Protein AF-A0A7S0QCS2-F1 (afdb_monomer_lite)

Organism: NCBI:txid233186

Sequence (286 aa):
DAPHLGHAAVKVVEGELDTFGAALVRADKGAGSWRQKLEAVKTLFYDAAAAAAAGFAPAGPKTEHLATIAIYLHFLSTGQVSCGEDGRHFRPNHHSMLASAIDQALDKVPVTPENAYVVRKIRPLLPSYSSAYTAQVPLTRIRDIAHRGDIPKDMKDDIKHNLQNKLHRCAGPEDLVTAERILKQAESGSYSGAFVAEMRTFLAELRQFFNAGGLEDRLRDLQSRGEPSAAAQPLIMAFLEEKNRGGSSAEAKLKALTALRVEVGRCVSAGPHDEGRQRARLGGGG

Structure (mmCIF, N/CA/C/O backbone):
data_AF-A0A7S0QCS2-F1
#
_entry.id   AF-A0A7S0QCS2-F1
#
loop_
_atom_site.group_PDB
_atom_site.id
_atom_site.type_symbol
_atom_site.label_atom_id
_atom_site.label_alt_id
_atom_site.label_comp_id
_atom_site.label_asym_id
_atom_site.label_entity_id
_atom_site.label_seq_id
_atom_site.pdbx_PDB_ins_code
_atom_site.Cartn_x
_atom_site.Cartn_y
_atom_site.Cartn_z
_atom_site.occupancy
_atom_site.B_iso_or_equiv
_atom_site.auth_seq_id
_atom_site.auth_comp_id
_atom_site.auth_asym_id
_atom_site.auth_atom_id
_atom_site.pdbx_PDB_model_num
ATOM 1 N N . ASP A 1 1 ? -28.222 15.657 -41.556 1.00 39.28 1 ASP A N 1
ATOM 2 C CA . ASP A 1 1 ? -27.242 14.569 -41.729 1.00 39.28 1 ASP A CA 1
ATOM 3 C C . ASP A 1 1 ? -26.092 14.709 -40.749 1.00 39.28 1 ASP A C 1
ATOM 5 O O . ASP A 1 1 ? -25.189 15.506 -40.962 1.00 39.28 1 ASP A O 1
ATOM 9 N N . ALA A 1 2 ? -26.172 13.991 -39.628 1.00 37.47 2 ALA A N 1
ATOM 10 C CA . ALA A 1 2 ? -25.073 13.846 -38.675 1.00 37.47 2 ALA A CA 1
ATOM 11 C C . ALA A 1 2 ? -24.502 12.424 -38.824 1.00 37.47 2 ALA A C 1
ATOM 13 O O . ALA A 1 2 ? -25.292 11.477 -38.874 1.00 37.47 2 ALA A O 1
ATOM 14 N N . PRO A 1 3 ? -23.175 12.235 -38.915 1.00 48.78 3 PRO A N 1
ATOM 15 C CA . PRO A 1 3 ? -22.606 10.907 -39.065 1.00 48.78 3 PRO A CA 1
ATOM 16 C C . PRO A 1 3 ? -22.630 10.173 -37.722 1.00 48.78 3 PRO A C 1
ATOM 18 O O . PRO A 1 3 ? -22.076 10.639 -36.725 1.00 48.78 3 PRO A O 1
ATOM 21 N N . HIS A 1 4 ? -23.271 9.005 -37.710 1.00 43.84 4 HIS A N 1
ATOM 22 C CA . HIS A 1 4 ? -23.192 8.042 -36.619 1.00 43.84 4 HIS A CA 1
ATOM 23 C C . HIS A 1 4 ? -21.742 7.563 -36.462 1.00 43.84 4 HIS A C 1
ATOM 25 O O . HIS A 1 4 ? -21.216 6.845 -37.311 1.00 43.84 4 HIS A O 1
ATOM 31 N N . LEU A 1 5 ? -21.098 7.954 -35.361 1.00 46.69 5 LEU A N 1
ATOM 32 C CA . LEU A 1 5 ? -19.840 7.365 -34.908 1.00 46.69 5 LEU A CA 1
ATOM 33 C C . LEU A 1 5 ? -20.107 5.904 -34.529 1.00 46.69 5 LEU A C 1
ATOM 35 O O . LEU A 1 5 ? -20.734 5.615 -33.511 1.00 46.69 5 LEU A O 1
ATOM 39 N N . GLY A 1 6 ? -19.672 4.985 -35.390 1.00 43.25 6 GLY A N 1
ATOM 40 C CA . GLY A 1 6 ? -19.758 3.552 -35.146 1.00 43.25 6 GLY A CA 1
ATOM 41 C C . GLY A 1 6 ? -18.949 3.168 -33.910 1.00 43.25 6 GLY A C 1
ATOM 42 O O . GLY A 1 6 ? -17.743 3.406 -33.846 1.00 43.25 6 GLY A O 1
ATOM 43 N N . HIS A 1 7 ? -19.610 2.553 -32.930 1.00 47.28 7 HIS A N 1
ATOM 44 C CA . HIS A 1 7 ? -18.934 1.850 -31.849 1.00 47.28 7 HIS A CA 1
ATOM 45 C C . HIS A 1 7 ? -18.095 0.724 -32.459 1.00 47.28 7 HIS A C 1
ATOM 47 O O . HIS A 1 7 ? -18.637 -0.256 -32.970 1.00 47.28 7 HIS A O 1
ATOM 53 N N . ALA A 1 8 ? -16.770 0.870 -32.425 1.00 50.59 8 ALA A N 1
ATOM 54 C CA . ALA A 1 8 ? -15.862 -0.209 -32.779 1.00 50.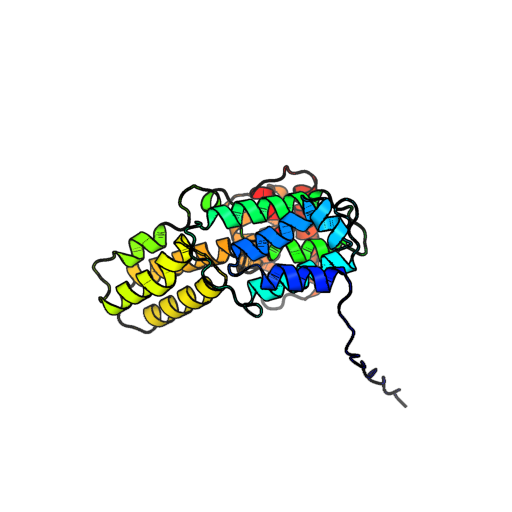59 8 ALA A CA 1
ATOM 55 C C . ALA A 1 8 ? -16.125 -1.388 -31.833 1.00 50.59 8 ALA A C 1
ATOM 57 O O . ALA A 1 8 ? -15.916 -1.287 -30.623 1.00 50.59 8 ALA A O 1
ATOM 58 N N . ALA A 1 9 ? -16.620 -2.496 -32.382 1.00 44.72 9 ALA A N 1
ATOM 59 C CA . ALA A 1 9 ? -16.776 -3.737 -31.645 1.00 44.72 9 ALA A CA 1
ATOM 60 C C . ALA A 1 9 ? -15.378 -4.251 -31.270 1.00 44.72 9 ALA A C 1
ATOM 62 O O . ALA A 1 9 ? -14.662 -4.804 -32.106 1.00 44.72 9 ALA A O 1
ATOM 63 N N . VAL A 1 10 ? -14.969 -4.032 -30.019 1.00 50.19 10 VAL A N 1
ATOM 64 C CA . VAL A 1 10 ? -13.742 -4.612 -29.468 1.00 50.19 10 VAL A CA 1
ATOM 65 C C . VAL A 1 10 ? -13.961 -6.118 -29.374 1.00 50.19 10 VAL A C 1
ATOM 67 O O . VAL A 1 10 ? -14.682 -6.608 -28.507 1.00 50.19 10 VAL A O 1
ATOM 70 N N . LYS A 1 11 ? -13.369 -6.860 -30.310 1.00 46.16 11 LYS A N 1
ATOM 71 C CA . LYS A 1 11 ? -13.357 -8.320 -30.283 1.00 46.16 11 LYS A CA 1
ATOM 72 C C . LYS A 1 11 ? -12.303 -8.751 -29.264 1.00 46.16 11 LYS A C 1
ATOM 74 O O . LYS A 1 11 ? -11.110 -8.630 -29.525 1.00 46.16 11 LYS A O 1
ATOM 79 N N . VAL A 1 12 ? -12.742 -9.215 -28.097 1.00 49.44 12 VAL A N 1
ATOM 80 C CA . VAL A 1 12 ? -11.853 -9.881 -27.140 1.00 49.44 12 VAL A CA 1
ATOM 81 C C . VAL A 1 12 ? -11.514 -11.245 -27.733 1.00 49.44 12 VAL A C 1
ATOM 83 O O . VAL A 1 12 ? -12.391 -12.091 -27.887 1.00 49.44 12 VAL A O 1
ATOM 86 N N . VAL A 1 13 ? -10.264 -11.424 -28.145 1.00 56.16 13 VAL A N 1
ATOM 87 C CA . VAL A 1 13 ? -9.737 -12.726 -28.560 1.00 56.16 13 VAL A CA 1
ATOM 88 C C . VAL A 1 13 ? -9.083 -13.334 -27.327 1.00 56.16 13 VAL A C 1
ATOM 90 O O . VAL A 1 13 ? -8.211 -12.701 -26.733 1.00 56.16 13 VAL A O 1
ATOM 93 N N . GLU A 1 14 ? -9.519 -14.524 -26.916 1.00 54.88 14 GLU A N 1
ATOM 94 C CA . GLU A 1 14 ? -8.804 -15.301 -25.902 1.00 54.88 14 GLU A CA 1
ATOM 95 C C . GLU A 1 14 ? -7.415 -15.641 -26.460 1.00 54.88 14 GLU A C 1
ATOM 97 O O . GLU A 1 14 ? -7.285 -16.405 -27.414 1.00 54.88 14 GLU A O 1
ATOM 102 N N . GLY A 1 15 ? -6.385 -14.987 -25.924 1.00 64.75 15 GLY A N 1
ATOM 103 C CA . GLY A 1 15 ? -4.989 -15.255 -26.254 1.00 64.75 15 GLY A CA 1
ATOM 104 C C . GLY A 1 15 ? -4.350 -16.147 -25.197 1.00 64.75 15 GLY A C 1
ATOM 105 O O . GLY A 1 15 ? -4.662 -16.031 -24.010 1.00 64.75 15 GLY A O 1
ATOM 106 N N . GLU A 1 16 ? -3.438 -17.022 -25.617 1.00 80.44 16 GLU A N 1
ATOM 107 C CA . GLU A 1 16 ? -2.576 -17.746 -24.683 1.00 80.44 16 GLU A CA 1
ATOM 108 C C . GLU A 1 16 ? -1.645 -16.771 -23.946 1.00 80.44 16 GLU A C 1
ATOM 110 O O . GLU A 1 16 ? -1.237 -15.740 -24.489 1.00 80.44 16 GLU A O 1
ATOM 115 N N . LEU A 1 17 ? -1.305 -17.095 -22.695 1.00 85.12 17 LEU A N 1
ATOM 116 C CA . LEU A 1 17 ? -0.296 -16.342 -21.952 1.00 85.12 17 LEU A CA 1
ATOM 117 C C . LEU A 1 17 ? 1.062 -16.484 -22.643 1.00 85.12 17 LEU A C 1
ATOM 119 O O . LEU A 1 17 ? 1.470 -17.589 -23.002 1.00 85.12 17 LEU A O 1
ATOM 123 N N . ASP A 1 18 ? 1.791 -15.376 -22.756 1.00 90.69 18 ASP A N 1
ATOM 124 C CA . ASP A 1 18 ? 3.188 -15.408 -23.172 1.00 90.69 18 ASP A CA 1
ATOM 125 C C . ASP A 1 18 ? 4.066 -16.146 -22.139 1.00 90.69 18 ASP A C 1
ATOM 127 O O . ASP A 1 18 ? 3.638 -16.510 -21.036 1.00 90.69 18 ASP A O 1
ATOM 131 N N . THR A 1 19 ? 5.334 -16.382 -22.488 1.00 94.19 19 THR A N 1
ATOM 132 C CA . THR A 1 19 ? 6.289 -17.089 -21.618 1.00 94.19 19 THR A CA 1
ATOM 133 C C . THR A 1 19 ? 6.373 -16.467 -20.221 1.00 94.19 19 THR A C 1
ATOM 135 O O . THR A 1 19 ? 6.454 -17.198 -19.227 1.00 94.19 19 THR A O 1
ATOM 138 N N . PHE A 1 20 ? 6.318 -15.134 -20.143 1.00 96.62 20 PHE A N 1
ATOM 139 C CA . PHE A 1 20 ? 6.403 -14.388 -18.894 1.00 96.62 20 PHE A CA 1
ATOM 140 C C . PHE A 1 20 ? 5.147 -14.559 -18.034 1.00 96.62 20 PHE A C 1
ATOM 142 O O . PHE A 1 20 ? 5.248 -14.930 -16.863 1.00 96.62 20 PHE A O 1
ATOM 149 N N . GLY A 1 21 ? 3.959 -14.367 -18.607 1.00 95.38 21 GLY A N 1
ATOM 150 C CA . GLY A 1 21 ? 2.678 -14.580 -17.940 1.00 95.38 21 GLY A CA 1
ATOM 151 C C . GLY A 1 21 ? 2.526 -16.018 -17.450 1.00 95.38 21 GLY A C 1
ATOM 152 O O . GLY A 1 21 ? 2.155 -16.248 -16.298 1.00 95.38 21 GLY A O 1
ATOM 153 N N . ALA A 1 22 ? 2.914 -16.999 -18.269 1.00 94.69 22 ALA A N 1
ATOM 154 C CA . ALA A 1 22 ? 2.926 -18.402 -17.869 1.00 94.69 22 ALA A CA 1
ATOM 155 C C . ALA A 1 22 ? 3.905 -18.670 -16.708 1.00 94.69 22 ALA A C 1
ATOM 157 O O . ALA A 1 22 ? 3.602 -19.468 -15.817 1.00 94.69 22 ALA A O 1
ATOM 158 N N . ALA A 1 23 ? 5.069 -18.010 -16.686 1.00 95.69 23 ALA A N 1
ATOM 159 C CA . ALA A 1 23 ? 6.017 -18.105 -15.576 1.00 95.69 23 ALA A CA 1
ATOM 160 C C . ALA A 1 23 ? 5.455 -17.499 -14.284 1.00 95.69 23 ALA A C 1
ATOM 162 O O . ALA A 1 23 ? 5.578 -18.121 -13.227 1.00 95.69 23 ALA A O 1
ATOM 163 N N . LEU A 1 24 ? 4.774 -16.353 -14.372 1.00 95.25 24 LEU A N 1
ATOM 164 C CA . LEU A 1 24 ? 4.114 -15.723 -13.229 1.00 95.25 24 LEU A CA 1
ATOM 165 C C . LEU A 1 24 ? 3.024 -16.626 -12.637 1.00 95.25 24 LEU A C 1
ATOM 167 O O . LEU A 1 24 ? 2.993 -16.828 -11.428 1.00 95.25 24 LEU A O 1
ATOM 171 N N . VAL A 1 25 ? 2.187 -17.239 -13.482 1.00 94.44 25 VAL A N 1
ATOM 172 C CA . VAL A 1 25 ? 1.149 -18.191 -13.045 1.00 94.44 25 VAL A CA 1
ATOM 173 C C . VAL A 1 25 ? 1.759 -19.427 -12.382 1.00 94.44 25 VAL A C 1
ATOM 175 O O . VAL A 1 25 ? 1.236 -19.919 -11.384 1.00 94.44 25 VAL A O 1
ATOM 178 N N . ARG A 1 26 ? 2.874 -19.955 -12.904 1.00 94.62 26 ARG A N 1
ATOM 179 C CA . ARG A 1 26 ? 3.583 -21.071 -12.253 1.00 94.62 26 ARG A CA 1
ATOM 180 C C . ARG A 1 26 ? 4.143 -20.669 -10.889 1.00 94.62 26 ARG A C 1
ATOM 182 O O . ARG A 1 26 ? 4.027 -21.448 -9.946 1.00 94.62 26 ARG A O 1
ATOM 189 N N . ALA A 1 27 ? 4.722 -19.475 -10.784 1.00 94.38 27 ALA A N 1
ATOM 190 C CA . ALA A 1 27 ? 5.237 -18.958 -9.522 1.00 94.38 27 ALA A CA 1
ATOM 191 C C . ALA A 1 27 ? 4.110 -18.730 -8.499 1.00 94.38 27 ALA A C 1
ATOM 193 O O . ALA A 1 27 ? 4.254 -19.122 -7.344 1.00 94.38 27 ALA A O 1
ATOM 194 N N . ASP A 1 28 ? 2.970 -18.185 -8.934 1.00 93.69 28 ASP A N 1
ATOM 195 C CA . ASP A 1 28 ? 1.770 -17.995 -8.114 1.00 93.69 28 ASP A CA 1
ATOM 196 C C . ASP A 1 28 ? 1.242 -19.318 -7.541 1.00 93.69 28 ASP A C 1
ATOM 198 O O . ASP A 1 28 ? 1.009 -19.413 -6.337 1.00 93.69 28 ASP A O 1
ATOM 202 N N . LYS A 1 29 ? 1.155 -20.372 -8.367 1.00 91.88 29 LYS A N 1
ATOM 203 C CA . LYS A 1 29 ? 0.761 -21.722 -7.920 1.00 91.88 29 LYS A CA 1
ATOM 204 C C . LYS A 1 29 ? 1.692 -22.295 -6.847 1.00 91.88 29 LYS A C 1
ATOM 206 O O . LYS A 1 29 ? 1.249 -23.078 -6.013 1.00 91.88 29 LYS A O 1
ATOM 211 N N . GLY A 1 30 ? 2.974 -21.928 -6.873 1.00 90.31 30 GLY A N 1
ATOM 212 C CA . GLY A 1 30 ? 3.960 -22.315 -5.860 1.00 90.31 30 GLY A CA 1
ATOM 213 C C . GLY A 1 30 ? 3.965 -21.428 -4.607 1.00 90.31 30 GLY A C 1
ATOM 214 O O . GLY A 1 30 ? 4.653 -21.747 -3.637 1.00 90.31 30 GLY A O 1
ATOM 215 N N . ALA A 1 31 ? 3.222 -20.320 -4.613 1.00 91.94 31 ALA A N 1
ATOM 216 C CA . ALA A 1 31 ? 3.202 -19.313 -3.562 1.00 91.94 31 ALA A CA 1
ATOM 217 C C . ALA A 1 31 ? 1.827 -19.270 -2.878 1.00 91.94 31 ALA A C 1
ATOM 219 O O . ALA A 1 31 ? 0.858 -18.753 -3.428 1.00 91.94 31 ALA A O 1
ATOM 220 N N . GLY A 1 32 ? 1.746 -19.790 -1.653 1.00 90.38 32 GLY A N 1
ATOM 221 C CA . GLY A 1 32 ? 0.504 -19.831 -0.877 1.00 90.38 32 GLY A CA 1
ATOM 222 C C . GLY A 1 32 ? 0.157 -18.493 -0.225 1.00 90.38 32 GLY A C 1
ATOM 223 O O . GLY A 1 32 ? -1.000 -18.090 -0.252 1.00 90.38 32 GLY A O 1
ATOM 224 N N . SER A 1 33 ? 1.151 -17.784 0.318 1.00 93.50 33 SER A N 1
ATOM 225 C CA . SER A 1 33 ? 0.951 -16.523 1.046 1.00 93.50 33 SER A CA 1
ATOM 226 C C . SER A 1 33 ? 1.241 -15.278 0.214 1.00 93.50 33 SER A C 1
ATOM 228 O O . SER A 1 33 ? 2.051 -15.306 -0.716 1.00 93.50 33 SER A O 1
ATOM 230 N N . TRP A 1 34 ? 0.660 -14.140 0.611 1.00 94.88 34 TRP A N 1
ATOM 231 C CA . TRP A 1 34 ? 0.936 -12.843 -0.016 1.00 94.88 34 TRP A CA 1
ATOM 232 C C . TRP A 1 34 ? 2.436 -12.518 -0.036 1.00 94.88 34 TRP A C 1
ATOM 234 O O . TRP A 1 34 ? 2.984 -12.127 -1.067 1.00 94.88 34 TRP A O 1
ATOM 244 N N . ARG A 1 35 ? 3.139 -12.795 1.068 1.00 95.12 35 ARG A N 1
ATOM 245 C CA . ARG A 1 35 ? 4.603 -12.709 1.153 1.00 95.12 35 ARG A CA 1
ATOM 246 C C . ARG A 1 35 ? 5.310 -13.509 0.060 1.00 95.12 35 ARG A C 1
ATOM 248 O O . ARG A 1 35 ? 6.225 -12.990 -0.566 1.00 95.12 35 ARG A O 1
ATOM 255 N N . GLN A 1 36 ? 4.945 -14.779 -0.138 1.00 95.38 36 GLN A N 1
ATOM 256 C CA . GLN A 1 36 ? 5.578 -15.629 -1.154 1.00 95.38 36 GLN A CA 1
ATOM 257 C C . GLN A 1 36 ? 5.304 -15.105 -2.562 1.00 95.38 36 GLN A C 1
ATOM 259 O O . GLN A 1 36 ? 6.184 -15.156 -3.415 1.00 95.38 36 GLN A O 1
ATOM 264 N N . LYS A 1 37 ? 4.107 -14.561 -2.788 1.00 96.56 37 LYS A N 1
ATOM 265 C CA . LYS A 1 37 ? 3.719 -13.963 -4.065 1.00 96.56 37 LYS A CA 1
ATOM 266 C C . LYS A 1 37 ? 4.499 -12.670 -4.348 1.00 96.56 37 LYS A C 1
ATOM 268 O O . LYS A 1 37 ? 4.939 -12.469 -5.476 1.00 96.56 37 LYS A O 1
ATOM 273 N N . LEU A 1 38 ? 4.765 -11.845 -3.329 1.00 97.19 38 LEU A N 1
ATOM 274 C CA . LEU A 1 38 ? 5.686 -10.701 -3.423 1.00 97.19 38 LEU A CA 1
ATOM 275 C C . LEU A 1 38 ? 7.141 -11.144 -3.638 1.00 97.19 38 LEU A C 1
ATOM 277 O O . LEU A 1 38 ? 7.842 -10.566 -4.466 1.00 97.19 38 LEU A O 1
ATOM 281 N N . GLU A 1 39 ? 7.597 -12.186 -2.938 1.00 97.06 39 GLU A N 1
ATOM 282 C CA . GLU A 1 39 ? 8.932 -12.759 -3.144 1.00 97.06 39 GLU A CA 1
ATOM 283 C C . GLU A 1 39 ? 9.102 -13.244 -4.584 1.00 97.06 39 GLU A C 1
ATOM 285 O O . GLU A 1 39 ? 10.109 -12.918 -5.195 1.00 97.06 39 GLU A O 1
ATOM 290 N N . ALA A 1 40 ? 8.105 -13.915 -5.169 1.00 97.25 40 ALA A N 1
ATOM 291 C CA . ALA A 1 40 ? 8.150 -14.334 -6.568 1.00 97.25 40 ALA A CA 1
ATOM 292 C C . ALA A 1 40 ? 8.373 -13.151 -7.527 1.00 97.25 40 ALA A C 1
ATOM 294 O O . ALA A 1 40 ? 9.191 -13.246 -8.442 1.00 97.25 40 ALA A O 1
ATOM 295 N N . VAL A 1 41 ? 7.706 -12.013 -7.291 1.00 98.00 41 VAL A N 1
ATOM 296 C CA . VAL A 1 41 ? 7.928 -10.788 -8.078 1.00 98.00 41 VAL A CA 1
ATOM 297 C C . VAL A 1 41 ? 9.340 -10.247 -7.864 1.00 98.00 41 VAL A C 1
ATOM 299 O O . VAL A 1 41 ? 10.023 -9.931 -8.835 1.00 98.00 41 VAL A O 1
ATOM 302 N N . LYS A 1 42 ? 9.818 -10.172 -6.617 1.00 98.25 42 LYS A N 1
ATOM 303 C CA . LYS A 1 42 ? 11.194 -9.752 -6.313 1.00 98.25 42 LYS A CA 1
ATOM 304 C C . LYS A 1 42 ? 12.222 -10.655 -7.003 1.00 98.25 42 LYS A C 1
ATOM 306 O O . LYS A 1 42 ? 13.183 -10.144 -7.573 1.00 98.25 42 LYS A O 1
ATOM 311 N N . THR A 1 43 ? 12.034 -11.973 -6.970 1.00 97.88 43 THR A N 1
ATOM 312 C CA . THR A 1 43 ? 12.942 -12.954 -7.577 1.00 97.88 43 THR A CA 1
ATOM 313 C C . THR A 1 43 ? 13.160 -12.665 -9.059 1.00 97.88 43 THR A C 1
ATOM 315 O O . THR A 1 43 ? 14.301 -12.719 -9.504 1.00 97.88 43 THR A O 1
ATOM 318 N N . LEU A 1 44 ? 12.129 -12.239 -9.800 1.00 97.25 44 LEU A N 1
ATOM 319 C CA . LEU A 1 44 ? 12.276 -11.849 -11.209 1.00 97.25 44 LEU A CA 1
ATOM 320 C C . LEU A 1 44 ? 13.304 -10.730 -11.421 1.00 97.25 44 LEU A C 1
ATOM 322 O O . LEU A 1 44 ? 13.958 -10.707 -12.453 1.00 97.25 44 LEU A O 1
ATOM 326 N N . PHE A 1 45 ? 13.471 -9.809 -10.470 1.00 97.25 45 PHE A N 1
ATOM 327 C CA . PHE A 1 45 ? 14.413 -8.693 -10.598 1.00 97.25 45 PHE A CA 1
ATOM 328 C C . PHE A 1 45 ? 15.833 -9.006 -10.109 1.00 97.25 45 PHE A C 1
ATOM 330 O O . PHE A 1 45 ? 16.773 -8.333 -10.530 1.00 97.25 45 PHE A O 1
ATOM 337 N N . TYR A 1 46 ? 15.996 -9.981 -9.212 1.00 97.19 46 TYR A N 1
ATOM 338 C CA . TYR A 1 46 ? 17.261 -10.219 -8.502 1.00 97.19 46 TYR A CA 1
ATOM 339 C C . TYR A 1 46 ? 17.907 -11.579 -8.796 1.00 97.19 46 TYR A C 1
ATOM 341 O O . TYR A 1 46 ? 19.106 -11.727 -8.571 1.00 97.19 46 TYR A O 1
ATOM 349 N N . ASP A 1 47 ? 17.156 -12.557 -9.303 1.00 97.38 47 ASP A N 1
ATOM 350 C CA . ASP A 1 47 ? 17.669 -13.875 -9.678 1.00 97.38 47 ASP A CA 1
ATOM 351 C C . ASP A 1 47 ? 17.740 -13.993 -11.206 1.00 97.38 47 ASP A C 1
ATOM 353 O O . ASP A 1 47 ? 16.723 -14.061 -11.899 1.00 97.38 47 ASP A O 1
ATOM 357 N N . ALA A 1 48 ? 18.964 -14.017 -11.739 1.00 95.12 48 ALA A N 1
ATOM 358 C CA . ALA A 1 48 ? 19.204 -14.066 -13.178 1.00 95.12 48 ALA A CA 1
ATOM 359 C C . ALA A 1 48 ? 18.688 -15.359 -13.832 1.00 95.12 48 ALA A C 1
ATOM 361 O O . ALA A 1 48 ? 18.231 -15.317 -14.974 1.00 95.12 48 ALA A O 1
ATOM 362 N N . ALA A 1 49 ? 18.733 -16.493 -13.126 1.00 96.31 49 ALA A N 1
ATOM 363 C CA . ALA A 1 49 ? 18.257 -17.766 -13.656 1.00 96.31 49 ALA A CA 1
ATOM 364 C C . ALA A 1 49 ? 16.726 -17.783 -13.720 1.00 96.31 49 ALA A C 1
ATOM 366 O O . ALA A 1 49 ? 16.155 -18.171 -14.741 1.00 96.31 49 ALA A O 1
ATOM 367 N N . ALA A 1 50 ? 16.060 -17.295 -12.670 1.00 95.69 50 ALA A N 1
ATOM 368 C CA . ALA A 1 50 ? 14.608 -17.158 -12.655 1.00 95.69 50 ALA A CA 1
ATOM 369 C C . ALA A 1 50 ? 14.118 -16.155 -13.712 1.00 95.69 50 ALA A C 1
ATOM 371 O O . ALA A 1 50 ? 13.164 -16.441 -14.437 1.00 95.69 50 ALA A O 1
ATOM 372 N N . ALA A 1 51 ? 14.795 -15.010 -13.842 1.00 96.81 51 ALA A N 1
ATOM 373 C CA . ALA A 1 51 ? 14.489 -14.006 -14.854 1.00 96.81 51 ALA A CA 1
ATOM 374 C C . ALA A 1 51 ? 14.626 -14.582 -16.273 1.00 96.81 51 ALA A C 1
ATOM 376 O O . ALA A 1 51 ? 13.687 -14.493 -17.064 1.00 96.81 51 ALA A O 1
ATOM 377 N N . ALA A 1 52 ? 15.742 -15.257 -16.569 1.00 96.50 52 ALA A N 1
ATOM 378 C CA . ALA A 1 52 ? 15.973 -15.896 -17.863 1.00 96.50 52 ALA A CA 1
ATOM 379 C C . ALA A 1 52 ? 14.921 -16.973 -18.175 1.00 96.50 52 ALA A C 1
ATOM 381 O O . ALA A 1 52 ? 14.365 -16.983 -19.273 1.00 96.50 52 ALA A O 1
ATOM 382 N N . ALA A 1 53 ? 14.585 -17.828 -17.204 1.00 95.62 53 ALA A N 1
ATOM 383 C CA . ALA A 1 53 ? 13.551 -18.854 -17.357 1.00 95.62 53 ALA A CA 1
ATOM 384 C C . ALA A 1 53 ? 12.148 -18.267 -17.605 1.00 95.62 53 ALA A C 1
ATOM 386 O O . ALA A 1 53 ? 11.312 -18.903 -18.247 1.00 95.62 53 ALA A O 1
ATOM 387 N N . ALA A 1 54 ? 11.887 -17.053 -17.113 1.00 96.38 54 ALA A N 1
ATOM 388 C CA . ALA A 1 54 ? 10.653 -16.313 -17.357 1.00 96.38 54 ALA A CA 1
ATOM 389 C C . ALA A 1 54 ? 10.692 -15.452 -18.635 1.00 96.38 54 ALA A C 1
ATOM 391 O O . ALA A 1 54 ? 9.696 -14.810 -18.959 1.00 96.38 54 ALA A O 1
ATOM 392 N N . GLY A 1 55 ? 11.823 -15.390 -19.351 1.00 96.50 55 GLY A N 1
ATOM 393 C CA . GLY A 1 55 ? 12.016 -14.453 -20.463 1.00 96.50 55 GLY A CA 1
ATOM 394 C C . GLY A 1 55 ? 12.052 -12.981 -20.027 1.00 96.50 55 GLY A C 1
ATOM 395 O O . GLY A 1 55 ? 11.833 -12.085 -20.840 1.00 96.50 55 GLY A O 1
ATOM 396 N N . PHE A 1 56 ? 12.305 -12.712 -18.746 1.00 97.19 56 PHE A N 1
ATOM 397 C CA . PHE A 1 56 ? 12.345 -11.380 -18.157 1.00 97.19 56 PHE A CA 1
ATOM 398 C C . PHE A 1 56 ? 13.772 -10.817 -18.159 1.00 97.19 56 PHE A C 1
ATOM 400 O O . PHE A 1 56 ? 14.721 -11.504 -17.791 1.00 97.19 56 PHE A O 1
ATOM 407 N N . ALA A 1 57 ? 13.926 -9.547 -18.542 1.00 96.00 57 ALA A N 1
ATOM 408 C CA . ALA A 1 57 ? 15.212 -8.851 -18.574 1.00 96.00 57 ALA A CA 1
ATOM 409 C C . ALA A 1 57 ? 15.224 -7.715 -17.532 1.00 96.00 57 ALA A C 1
ATOM 411 O O . ALA A 1 57 ? 14.746 -6.627 -17.838 1.00 96.00 57 ALA A O 1
ATOM 412 N N . PRO A 1 58 ? 15.769 -7.908 -16.314 1.00 93.81 58 PRO A N 1
ATOM 413 C CA . PRO A 1 58 ? 15.641 -6.934 -15.220 1.00 93.81 58 PRO A CA 1
ATOM 414 C C . PRO A 1 58 ? 16.227 -5.549 -15.512 1.00 93.81 58 PRO A C 1
ATOM 416 O O . PRO A 1 58 ? 15.688 -4.547 -15.054 1.00 93.81 58 PRO A O 1
ATOM 419 N N . ALA A 1 59 ? 17.320 -5.487 -16.280 1.00 91.81 59 ALA A N 1
ATOM 420 C CA . ALA A 1 59 ? 17.997 -4.235 -16.634 1.00 91.81 59 ALA A CA 1
ATOM 421 C C . ALA A 1 59 ? 17.256 -3.415 -17.707 1.00 91.81 59 ALA A C 1
ATOM 423 O O . ALA A 1 59 ? 17.520 -2.228 -17.871 1.00 91.81 59 ALA A O 1
ATOM 424 N N . GLY A 1 60 ? 16.330 -4.040 -18.434 1.00 93.88 60 GLY A N 1
ATOM 425 C CA . GLY A 1 60 ? 15.509 -3.389 -19.451 1.00 93.88 60 GLY A CA 1
ATOM 426 C C . GLY A 1 60 ? 14.239 -4.191 -19.709 1.00 93.88 60 GLY A C 1
ATOM 427 O O . GLY A 1 60 ? 14.117 -4.793 -20.779 1.00 93.88 60 GLY A O 1
ATOM 428 N N . PRO A 1 61 ? 13.309 -4.261 -18.737 1.00 95.56 61 PRO A N 1
ATOM 429 C CA . PRO A 1 61 ? 12.102 -5.050 -18.894 1.00 95.56 61 PRO A CA 1
ATOM 430 C C . PRO A 1 61 ? 11.243 -4.480 -20.013 1.00 95.56 61 PRO A C 1
ATOM 432 O O . PRO A 1 61 ? 11.065 -3.265 -20.120 1.00 95.56 61 PRO A O 1
ATOM 435 N N . LYS A 1 62 ? 10.640 -5.361 -20.810 1.00 96.12 62 LYS A N 1
ATOM 436 C CA . LYS A 1 62 ? 9.608 -4.942 -21.753 1.00 96.12 62 LYS A CA 1
ATOM 437 C C . LYS A 1 62 ? 8.416 -4.342 -21.005 1.00 96.12 62 LYS A C 1
ATOM 439 O O . LYS A 1 62 ? 8.031 -4.835 -19.941 1.00 96.12 62 LYS A O 1
ATOM 444 N N . THR A 1 63 ? 7.777 -3.339 -21.604 1.00 96.56 63 THR A N 1
ATOM 445 C CA . THR A 1 63 ? 6.572 -2.700 -21.052 1.00 96.56 63 THR A CA 1
ATOM 446 C C . THR A 1 63 ? 5.452 -3.707 -20.778 1.00 96.56 63 THR A C 1
ATOM 448 O O . THR A 1 63 ? 4.795 -3.612 -19.745 1.00 96.56 63 THR A O 1
ATOM 451 N N . GLU A 1 64 ? 5.275 -4.706 -21.648 1.00 95.81 64 GLU A N 1
ATOM 452 C CA . GLU A 1 64 ? 4.282 -5.778 -21.481 1.00 95.81 64 GLU A CA 1
ATOM 453 C C . GLU A 1 64 ? 4.516 -6.609 -20.209 1.00 95.81 64 GLU A C 1
ATOM 455 O O . GLU A 1 64 ? 3.577 -6.865 -19.459 1.00 95.81 64 GLU A O 1
ATOM 460 N N . HIS A 1 65 ? 5.771 -6.927 -19.872 1.00 97.25 65 HIS A N 1
ATOM 461 C CA . HIS A 1 65 ? 6.088 -7.657 -18.641 1.00 97.25 65 HIS A CA 1
ATOM 462 C C . HIS A 1 65 ? 5.815 -6.806 -17.393 1.00 97.25 65 HIS A C 1
ATOM 464 O O . HIS A 1 65 ? 5.263 -7.300 -16.409 1.00 97.25 65 HIS A O 1
ATOM 470 N N . LEU A 1 66 ? 6.152 -5.511 -17.429 1.00 97.81 66 LEU A N 1
ATOM 471 C CA . LEU A 1 66 ? 5.821 -4.581 -16.343 1.00 97.81 66 LEU A CA 1
ATOM 472 C C . LEU A 1 66 ? 4.301 -4.446 -16.171 1.00 97.81 66 LEU A C 1
ATOM 474 O O . LEU A 1 66 ? 3.816 -4.385 -15.042 1.00 97.81 66 LEU A O 1
ATOM 478 N N . ALA A 1 67 ? 3.543 -4.435 -17.270 1.00 97.06 67 ALA A N 1
ATOM 479 C CA . ALA A 1 67 ? 2.086 -4.365 -17.232 1.00 97.06 67 ALA A CA 1
ATOM 480 C C . ALA A 1 67 ? 1.494 -5.635 -16.611 1.00 97.06 67 ALA A C 1
ATOM 482 O O . ALA A 1 67 ? 0.637 -5.540 -15.735 1.00 97.06 67 ALA A O 1
ATOM 483 N N . THR A 1 68 ? 2.014 -6.808 -16.973 1.00 97.50 68 THR A N 1
ATOM 484 C CA . THR A 1 68 ? 1.638 -8.089 -16.360 1.00 97.50 68 THR A CA 1
ATOM 485 C C . THR A 1 68 ? 1.944 -8.117 -14.859 1.00 97.50 68 THR A C 1
ATOM 487 O O . THR A 1 68 ? 1.093 -8.542 -14.079 1.00 97.50 68 THR A O 1
ATOM 490 N N . ILE A 1 69 ? 3.096 -7.590 -14.416 1.00 98.06 69 ILE A N 1
ATOM 491 C CA . ILE A 1 69 ? 3.404 -7.428 -12.981 1.00 98.06 69 ILE A CA 1
ATOM 492 C C . ILE A 1 69 ? 2.384 -6.504 -12.303 1.00 98.06 69 ILE A C 1
ATOM 494 O O . ILE A 1 69 ? 1.887 -6.831 -11.227 1.00 98.06 69 ILE A O 1
ATOM 498 N N . ALA A 1 70 ? 2.052 -5.366 -12.920 1.00 97.88 70 ALA A N 1
ATOM 499 C CA . ALA A 1 70 ? 1.077 -4.425 -12.372 1.00 97.88 70 ALA A CA 1
ATOM 500 C C . ALA A 1 70 ? -0.317 -5.058 -12.230 1.00 97.88 70 ALA A C 1
ATOM 502 O O . ALA A 1 70 ? -0.957 -4.897 -11.194 1.00 97.88 70 ALA A O 1
ATOM 503 N N . ILE A 1 71 ? -0.771 -5.807 -13.238 1.00 97.00 71 ILE A N 1
ATOM 504 C CA . ILE A 1 71 ? -2.056 -6.523 -13.219 1.00 97.00 71 ILE A CA 1
ATOM 505 C C . ILE A 1 71 ? -2.058 -7.589 -12.121 1.00 97.00 71 ILE A C 1
ATOM 507 O O . ILE A 1 71 ? -2.998 -7.659 -11.334 1.00 97.00 71 ILE A O 1
ATOM 511 N N . TYR A 1 72 ? -0.991 -8.382 -12.023 1.00 97.56 72 TYR A N 1
ATOM 512 C CA . TYR A 1 72 ? -0.876 -9.413 -10.997 1.00 97.56 72 TYR A CA 1
ATOM 513 C C . TYR A 1 72 ? -0.883 -8.825 -9.582 1.00 97.56 72 TYR A C 1
ATOM 515 O O . TYR A 1 72 ? -1.681 -9.242 -8.747 1.00 97.56 72 TYR A O 1
ATOM 523 N N . LEU A 1 73 ? -0.060 -7.806 -9.316 1.00 97.62 73 LEU A N 1
ATOM 524 C CA . LEU A 1 73 ? -0.048 -7.119 -8.022 1.00 97.62 73 LEU A CA 1
ATOM 525 C C . LEU A 1 73 ? -1.392 -6.449 -7.716 1.00 97.62 73 LEU A C 1
ATOM 527 O O . LEU A 1 73 ? -1.792 -6.396 -6.554 1.00 97.62 73 LEU A O 1
ATOM 531 N N . HIS A 1 74 ? -2.113 -5.980 -8.738 1.00 96.31 74 HIS A N 1
ATOM 532 C CA . HIS A 1 74 ? -3.460 -5.459 -8.559 1.00 96.31 74 HIS A CA 1
ATOM 533 C C . HIS A 1 74 ? -4.404 -6.562 -8.082 1.00 96.31 74 HIS A C 1
ATOM 535 O O . HIS A 1 74 ? -5.027 -6.391 -7.037 1.00 96.31 74 HIS A O 1
ATOM 541 N N . PHE A 1 75 ? -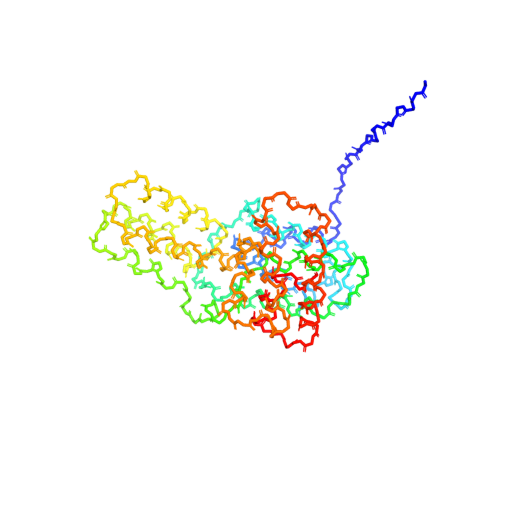4.422 -7.716 -8.754 1.00 95.56 75 PHE A N 1
ATOM 542 C CA . PHE A 1 75 ? -5.227 -8.864 -8.331 1.00 95.56 75 PHE A CA 1
ATOM 543 C C . PHE A 1 75 ? -4.894 -9.365 -6.929 1.00 95.56 75 PHE A C 1
ATOM 545 O O . PHE A 1 75 ? -5.792 -9.800 -6.212 1.00 95.56 75 PHE A O 1
ATOM 552 N N . LEU A 1 76 ? -3.632 -9.264 -6.510 1.00 93.88 76 LEU A N 1
ATOM 553 C CA . LEU A 1 76 ? -3.260 -9.519 -5.122 1.00 93.88 76 LEU A CA 1
ATOM 554 C C . LEU A 1 76 ? -3.881 -8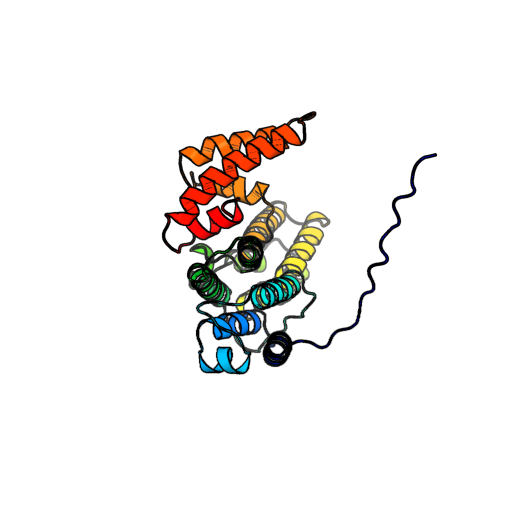.479 -4.189 1.00 93.88 76 LEU A C 1
ATOM 556 O O . LEU A 1 76 ? -4.584 -8.840 -3.254 1.00 93.88 76 LEU A O 1
ATOM 560 N N . SER A 1 77 ? -3.669 -7.189 -4.465 1.00 90.81 77 SER A N 1
ATOM 561 C CA . SER A 1 77 ? -4.131 -6.090 -3.605 1.00 90.81 77 SER A CA 1
ATOM 562 C C . SER A 1 77 ? -5.649 -6.044 -3.409 1.00 90.81 77 SER A C 1
ATOM 564 O O . SER A 1 77 ? -6.114 -5.565 -2.379 1.00 90.81 77 SER A O 1
ATOM 566 N N . THR A 1 78 ? -6.420 -6.541 -4.379 1.00 89.88 78 THR A N 1
ATOM 567 C CA . THR A 1 78 ? -7.888 -6.547 -4.345 1.00 89.88 78 THR A CA 1
ATOM 568 C C . THR A 1 78 ? -8.490 -7.943 -4.132 1.00 89.88 78 THR A C 1
ATOM 570 O O . THR A 1 78 ? -9.707 -8.097 -4.213 1.00 89.88 78 THR A O 1
ATOM 573 N N . GLY A 1 79 ? -7.667 -8.952 -3.817 1.00 88.62 79 GLY A N 1
ATOM 574 C CA . GLY A 1 79 ? -8.117 -10.286 -3.405 1.00 88.62 79 GLY A CA 1
ATOM 575 C C . GLY A 1 79 ? -8.666 -11.189 -4.519 1.00 88.62 79 GLY A C 1
ATOM 576 O O . GLY A 1 79 ? -9.248 -12.229 -4.218 1.00 88.62 79 GLY A O 1
ATOM 577 N N . GLN A 1 80 ? -8.500 -10.840 -5.801 1.00 91.19 80 GLN A N 1
ATOM 578 C CA . GLN A 1 80 ? -8.869 -11.718 -6.926 1.00 91.19 80 GLN A CA 1
ATOM 579 C C . GLN A 1 80 ? -7.924 -12.915 -7.052 1.00 91.19 80 GLN A C 1
ATOM 581 O O . GLN A 1 80 ? -8.315 -13.950 -7.587 1.00 91.19 80 GLN A O 1
ATOM 586 N N . VAL A 1 81 ? -6.693 -12.785 -6.555 1.00 91.12 81 VAL A N 1
ATOM 587 C CA . VAL A 1 81 ? -5.794 -13.915 -6.315 1.00 91.12 81 VAL A CA 1
ATOM 588 C C . VAL A 1 81 ? -5.755 -14.161 -4.814 1.00 91.12 81 VAL A C 1
ATOM 590 O O . VAL A 1 81 ? -5.304 -13.309 -4.051 1.00 91.12 81 VAL A O 1
ATOM 593 N N . SER A 1 82 ? -6.233 -15.331 -4.394 1.00 88.00 82 SER A N 1
ATOM 594 C CA . SER A 1 82 ? -6.328 -15.682 -2.978 1.00 88.00 82 SER A CA 1
ATOM 595 C C . SER A 1 82 ? -4.952 -15.834 -2.334 1.00 88.00 82 SER A C 1
ATOM 597 O O . SER A 1 82 ? -4.061 -16.485 -2.891 1.00 88.00 82 SER A O 1
ATOM 599 N N . CYS A 1 83 ? -4.807 -15.299 -1.123 1.00 89.38 83 CYS A N 1
ATOM 600 C CA . CYS A 1 83 ? -3.662 -15.544 -0.261 1.00 89.38 83 CYS A CA 1
ATOM 601 C C . CYS A 1 83 ? -4.084 -16.420 0.927 1.00 89.38 83 CYS A C 1
ATOM 603 O O . CYS A 1 83 ? -5.047 -16.140 1.634 1.00 89.38 83 CYS A O 1
ATOM 605 N N . GLY A 1 84 ? -3.364 -17.519 1.135 1.00 83.56 84 GLY A N 1
ATOM 606 C CA . GLY A 1 84 ? -3.559 -18.439 2.249 1.00 83.56 84 GLY A CA 1
ATOM 607 C C . GLY A 1 84 ? -2.404 -18.396 3.245 1.00 83.56 84 GLY A C 1
ATOM 608 O O . GLY A 1 84 ? -1.361 -17.787 3.007 1.00 83.56 84 GLY A O 1
ATOM 609 N N . GLU A 1 85 ? -2.571 -19.093 4.367 1.00 79.62 85 GLU A N 1
ATOM 610 C CA . GLU A 1 85 ? -1.477 -19.295 5.317 1.00 79.62 85 GLU A CA 1
ATOM 611 C C . GLU A 1 85 ? -0.453 -20.288 4.758 1.00 79.62 85 GLU A C 1
ATOM 613 O O . GLU A 1 85 ? -0.805 -21.388 4.340 1.00 79.62 85 GLU A O 1
ATOM 618 N N . ASP A 1 86 ? 0.831 -19.930 4.806 1.00 75.62 86 ASP A N 1
ATOM 619 C CA . ASP A 1 86 ? 1.936 -20.804 4.385 1.00 75.62 86 ASP A CA 1
ATOM 620 C C . ASP A 1 86 ? 2.540 -21.622 5.547 1.00 75.62 86 ASP A C 1
ATOM 622 O O . ASP A 1 86 ? 3.611 -22.218 5.411 1.00 75.62 86 ASP A O 1
ATOM 626 N N . GLY A 1 87 ? 1.862 -21.636 6.704 1.00 69.94 87 GLY A N 1
ATOM 627 C CA . GLY A 1 87 ? 2.278 -22.333 7.926 1.00 69.94 87 GLY A CA 1
ATOM 628 C C . GLY A 1 87 ? 3.485 -21.713 8.639 1.00 69.94 87 GLY A C 1
ATOM 629 O O . GLY A 1 87 ? 3.909 -22.219 9.679 1.00 69.94 87 GLY A O 1
ATOM 630 N N . ARG A 1 88 ? 4.053 -20.622 8.112 1.00 77.19 88 ARG A N 1
ATOM 631 C CA . ARG A 1 88 ? 5.196 -19.921 8.707 1.00 77.19 88 ARG A CA 1
ATOM 632 C C . ARG A 1 88 ? 4.716 -18.709 9.503 1.00 77.19 88 ARG A C 1
ATOM 634 O O . ARG A 1 88 ? 3.576 -18.276 9.390 1.00 77.19 88 ARG A O 1
ATOM 641 N N . HIS A 1 89 ? 5.588 -18.179 10.358 1.00 82.50 89 HIS A N 1
ATOM 642 C CA . HIS A 1 89 ? 5.289 -17.033 11.223 1.00 82.50 89 HIS A CA 1
ATOM 643 C C . HIS A 1 89 ? 6.060 -15.791 10.765 1.00 82.50 89 HIS A C 1
ATOM 645 O O . HIS A 1 89 ? 6.946 -15.301 11.469 1.00 82.50 89 HIS A O 1
ATOM 651 N N . PHE A 1 90 ? 5.751 -15.296 9.567 1.00 87.38 90 PHE A N 1
ATOM 652 C CA . PHE A 1 90 ? 6.372 -14.083 9.050 1.00 87.38 90 PHE A CA 1
ATOM 653 C C . PHE A 1 90 ? 5.545 -12.853 9.402 1.00 87.38 90 PHE A C 1
ATOM 655 O O . PHE A 1 90 ? 4.400 -12.685 8.986 1.00 87.38 90 PHE A O 1
ATOM 662 N N . ARG A 1 91 ? 6.173 -11.965 10.169 1.00 90.12 91 ARG A N 1
ATOM 663 C CA . ARG A 1 91 ? 5.597 -10.680 10.559 1.00 90.12 91 ARG A CA 1
ATOM 664 C C . ARG A 1 91 ? 5.448 -9.752 9.337 1.00 90.12 91 ARG A C 1
ATOM 666 O O . ARG A 1 91 ? 6.137 -9.943 8.328 1.00 90.12 91 ARG A O 1
ATOM 673 N N . PRO A 1 92 ? 4.606 -8.705 9.429 1.00 93.38 92 PRO A N 1
ATOM 674 C CA . PRO A 1 92 ? 4.408 -7.746 8.341 1.00 93.38 92 PRO A CA 1
ATOM 675 C C . PRO A 1 92 ? 5.704 -7.088 7.839 1.00 93.38 92 PRO A C 1
ATOM 677 O O . PRO A 1 92 ? 5.802 -6.785 6.656 1.00 93.38 92 PRO A O 1
ATOM 680 N N . ASN A 1 93 ? 6.742 -6.977 8.676 1.00 94.94 93 ASN A N 1
ATOM 681 C CA . ASN A 1 93 ? 8.029 -6.404 8.276 1.00 94.94 93 ASN A CA 1
ATOM 682 C C . ASN A 1 93 ? 8.698 -7.125 7.103 1.00 94.94 93 ASN A C 1
ATOM 684 O O . ASN A 1 93 ? 9.342 -6.478 6.284 1.00 94.94 93 ASN A O 1
ATOM 688 N N . HIS A 1 94 ? 8.504 -8.434 6.955 1.00 95.00 94 HIS A N 1
ATOM 689 C CA . HIS A 1 94 ? 9.018 -9.152 5.792 1.00 95.00 94 HIS A CA 1
ATOM 690 C C . HIS A 1 94 ? 8.376 -8.663 4.488 1.00 95.00 94 HIS A C 1
ATOM 692 O O . HIS A 1 94 ? 9.068 -8.555 3.481 1.00 95.00 94 HIS A O 1
ATOM 698 N N . HIS A 1 95 ? 7.088 -8.311 4.504 1.00 95.50 95 HIS A N 1
ATOM 699 C CA . HIS A 1 95 ? 6.391 -7.761 3.339 1.00 95.50 95 HIS A CA 1
ATOM 700 C C . HIS A 1 95 ? 6.924 -6.370 2.997 1.00 95.50 95 HIS A C 1
ATOM 702 O O . HIS A 1 95 ? 7.209 -6.094 1.836 1.00 95.50 95 HIS A O 1
ATOM 708 N N . SER A 1 96 ? 7.147 -5.535 4.013 1.00 96.81 96 SER A N 1
ATOM 709 C CA . SER A 1 96 ? 7.769 -4.215 3.881 1.00 96.81 96 SER A CA 1
ATOM 710 C C . SER A 1 96 ? 9.161 -4.302 3.243 1.00 96.81 96 SER A C 1
ATOM 712 O O . SER A 1 96 ? 9.467 -3.584 2.294 1.00 96.81 96 SER A O 1
ATOM 714 N N . MET A 1 97 ? 10.003 -5.235 3.699 1.00 96.75 97 MET A N 1
ATOM 715 C CA . MET A 1 97 ? 11.339 -5.436 3.123 1.00 96.75 97 MET A CA 1
ATOM 716 C C . MET A 1 97 ? 11.276 -5.921 1.669 1.00 96.75 97 MET A C 1
ATOM 718 O O . MET A 1 97 ? 12.082 -5.495 0.841 1.00 96.75 97 MET A O 1
ATOM 722 N N . LEU A 1 98 ? 10.304 -6.779 1.334 1.00 97.50 98 LEU A N 1
ATOM 723 C CA . LEU A 1 98 ? 10.073 -7.215 -0.045 1.00 97.50 98 LEU A CA 1
ATOM 724 C C . LEU A 1 98 ? 9.616 -6.065 -0.939 1.00 97.50 98 LEU A C 1
ATOM 726 O O . LEU A 1 98 ? 10.141 -5.904 -2.038 1.00 97.50 98 LEU A O 1
ATOM 730 N N . ALA A 1 99 ? 8.687 -5.244 -0.453 1.00 97.62 99 ALA A N 1
ATOM 731 C CA . ALA A 1 99 ? 8.218 -4.058 -1.152 1.00 97.62 99 ALA A CA 1
ATOM 732 C C . ALA A 1 99 ? 9.355 -3.076 -1.433 1.00 97.62 99 ALA A C 1
ATOM 734 O O . ALA A 1 99 ? 9.491 -2.639 -2.571 1.00 97.62 99 ALA A O 1
ATOM 735 N N . SER A 1 100 ? 10.200 -2.782 -0.440 1.00 97.69 100 SER A N 1
ATOM 736 C CA . SER A 1 100 ? 11.369 -1.916 -0.635 1.00 97.69 100 SER A CA 1
ATOM 737 C C . SER A 1 100 ? 12.320 -2.486 -1.691 1.00 97.69 100 SER A C 1
ATOM 739 O O . SER A 1 100 ? 12.732 -1.758 -2.589 1.00 97.69 100 SER A O 1
ATOM 741 N N . ALA A 1 101 ? 12.602 -3.794 -1.670 1.00 98.00 101 ALA A N 1
ATOM 742 C CA . ALA A 1 101 ? 13.451 -4.422 -2.684 1.00 98.00 101 ALA A CA 1
ATOM 743 C C . ALA A 1 101 ? 12.853 -4.320 -4.102 1.00 98.00 101 ALA A C 1
ATOM 745 O O . ALA A 1 101 ? 13.562 -3.979 -5.047 1.00 98.00 101 ALA A O 1
ATOM 746 N N . ILE A 1 102 ? 11.550 -4.571 -4.268 1.00 98.06 102 ILE A N 1
ATOM 747 C CA . ILE A 1 102 ? 10.880 -4.419 -5.571 1.00 98.06 102 ILE A CA 1
ATOM 748 C C . ILE A 1 102 ? 10.905 -2.950 -6.013 1.00 98.06 102 ILE A C 1
ATOM 750 O O . ILE A 1 102 ? 11.262 -2.656 -7.152 1.00 98.06 102 ILE A O 1
ATOM 754 N N . ASP A 1 103 ? 10.581 -2.014 -5.120 1.00 96.88 103 ASP A N 1
ATOM 755 C CA . ASP A 1 103 ? 10.556 -0.581 -5.419 1.00 96.88 103 ASP A CA 1
ATOM 756 C C . ASP A 1 103 ? 11.953 -0.043 -5.791 1.00 96.88 103 ASP A C 1
ATOM 758 O O . ASP A 1 103 ? 12.083 0.778 -6.704 1.00 96.88 103 ASP A O 1
ATOM 762 N N . GLN A 1 104 ? 13.008 -0.573 -5.162 1.00 96.00 104 GLN A N 1
ATOM 763 C CA . GLN A 1 104 ? 14.404 -0.294 -5.496 1.00 96.00 104 GLN A CA 1
ATOM 764 C C . GLN A 1 104 ? 14.807 -0.894 -6.850 1.00 96.00 104 GLN A C 1
ATOM 766 O O . GLN A 1 104 ? 15.566 -0.274 -7.594 1.00 96.00 104 GLN A O 1
ATOM 771 N N . ALA A 1 105 ? 14.315 -2.083 -7.204 1.00 96.56 105 ALA A N 1
ATOM 772 C CA . ALA A 1 105 ? 14.540 -2.647 -8.533 1.00 96.56 105 ALA A CA 1
ATOM 773 C C . ALA A 1 105 ? 13.867 -1.803 -9.625 1.00 96.56 105 ALA A C 1
ATOM 775 O O . ALA A 1 105 ? 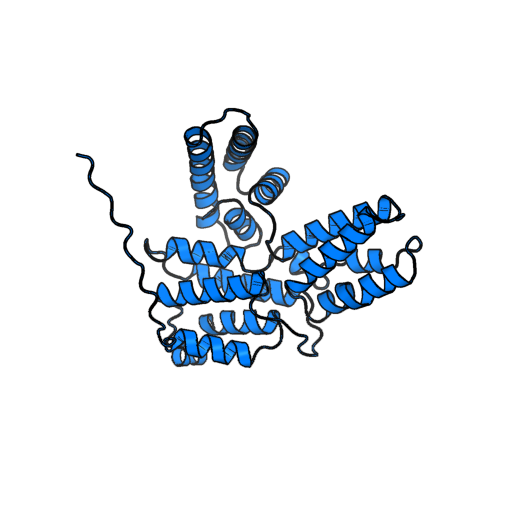14.483 -1.526 -10.652 1.00 96.56 105 ALA A O 1
ATOM 776 N N . LEU A 1 106 ? 12.651 -1.308 -9.370 1.00 95.56 106 LEU A N 1
ATOM 777 C CA . LEU A 1 106 ? 11.945 -0.393 -10.272 1.00 95.56 106 LEU A CA 1
ATOM 778 C C . LEU A 1 106 ? 12.675 0.944 -10.464 1.00 95.56 106 LEU A C 1
ATOM 780 O O . LEU A 1 106 ? 12.498 1.580 -11.497 1.00 95.56 106 LEU A O 1
ATOM 784 N N . ASP A 1 107 ? 13.505 1.378 -9.511 1.00 93.25 107 ASP A N 1
ATOM 785 C CA . ASP A 1 107 ? 14.351 2.573 -9.670 1.00 93.25 107 ASP A CA 1
ATOM 786 C C . ASP A 1 107 ? 15.463 2.390 -10.705 1.00 93.25 107 ASP A C 1
ATOM 788 O O . ASP A 1 107 ? 15.974 3.375 -11.233 1.00 93.25 107 ASP A O 1
ATOM 792 N N . LYS A 1 108 ? 15.839 1.139 -10.992 1.00 93.50 108 LYS A N 1
ATOM 793 C CA . LYS A 1 108 ? 16.883 0.787 -11.962 1.00 93.50 108 LYS A CA 1
ATOM 794 C C . LYS A 1 108 ? 16.324 0.537 -13.360 1.00 93.50 108 LYS A C 1
ATOM 796 O O . LYS A 1 108 ? 17.101 0.419 -14.302 1.00 93.50 108 LYS A O 1
ATOM 801 N N . VAL A 1 109 ? 15.000 0.440 -13.498 1.00 94.56 109 VAL A N 1
ATOM 802 C CA . VAL A 1 109 ? 14.338 0.270 -14.793 1.00 94.56 109 VAL A CA 1
ATOM 803 C C . VAL A 1 109 ? 14.458 1.578 -15.583 1.00 94.56 109 VAL A C 1
ATOM 805 O O . VAL A 1 109 ? 14.007 2.615 -15.089 1.00 94.56 109 VAL A O 1
ATOM 808 N N . PRO A 1 110 ? 15.025 1.563 -16.805 1.00 93.06 110 PRO A N 1
ATOM 809 C CA . PRO A 1 110 ? 15.069 2.746 -17.654 1.00 93.06 110 PRO A CA 1
ATOM 810 C C . PRO A 1 110 ? 13.655 3.262 -17.925 1.00 93.06 110 PRO A C 1
ATOM 812 O O . PRO A 1 110 ? 12.809 2.533 -18.446 1.00 93.06 110 PRO A O 1
ATOM 815 N N . VAL A 1 111 ? 13.390 4.515 -17.558 1.00 88.88 111 VAL A N 1
ATOM 816 C CA . VAL A 1 111 ? 12.075 5.131 -17.749 1.00 88.88 111 VAL A CA 1
ATOM 817 C C . VAL A 1 111 ? 11.955 5.621 -19.190 1.00 88.88 111 VAL A C 1
ATOM 819 O O . VAL A 1 111 ? 12.721 6.479 -19.624 1.00 88.88 111 VAL A O 1
ATOM 822 N N . THR A 1 112 ? 10.974 5.093 -19.915 1.00 92.31 112 THR A N 1
ATOM 823 C CA . THR A 1 112 ? 10.605 5.505 -21.275 1.00 92.31 112 THR A CA 1
ATOM 824 C C . THR A 1 112 ? 9.168 6.039 -21.282 1.00 92.31 112 THR A C 1
ATOM 826 O O . THR A 1 112 ? 8.402 5.738 -20.359 1.00 92.31 112 THR A O 1
ATOM 829 N N . PRO A 1 113 ? 8.751 6.818 -22.298 1.00 90.94 113 PRO A N 1
ATOM 830 C CA . PRO A 1 113 ? 7.362 7.269 -22.418 1.00 90.94 113 PRO A CA 1
ATOM 831 C C . PRO A 1 113 ? 6.337 6.125 -22.360 1.00 90.94 113 PRO A C 1
ATOM 833 O O . PRO A 1 113 ? 5.245 6.298 -21.820 1.00 90.94 113 PRO A O 1
ATOM 836 N N . GLU A 1 114 ? 6.701 4.946 -22.862 1.00 90.62 114 GLU A N 1
ATOM 837 C CA . GLU A 1 114 ? 5.836 3.769 -22.932 1.00 90.62 114 GLU A CA 1
ATOM 838 C C . GLU A 1 114 ? 5.674 3.083 -21.569 1.00 90.62 114 GLU A C 1
ATOM 840 O O . GLU A 1 114 ? 4.591 2.588 -21.257 1.00 90.62 114 GLU A O 1
ATOM 845 N N . ASN A 1 115 ? 6.728 3.043 -20.742 1.00 94.44 115 ASN A N 1
ATOM 846 C CA . ASN A 1 115 ? 6.713 2.298 -19.478 1.00 94.44 115 ASN A CA 1
ATOM 847 C C . ASN A 1 115 ? 6.508 3.169 -18.226 1.00 94.44 115 ASN A C 1
ATOM 849 O O . ASN A 1 115 ? 6.129 2.633 -17.180 1.00 94.44 115 ASN A O 1
ATOM 853 N N . ALA A 1 116 ? 6.688 4.493 -18.320 1.00 91.75 116 ALA A N 1
ATOM 854 C CA . ALA A 1 116 ? 6.643 5.402 -17.172 1.00 91.75 116 ALA A CA 1
ATOM 855 C C . ALA A 1 116 ? 5.334 5.277 -16.378 1.00 91.75 116 ALA A C 1
ATOM 857 O O . ALA A 1 116 ? 5.337 5.163 -15.148 1.00 91.75 116 ALA A O 1
ATOM 858 N N . TYR A 1 117 ? 4.202 5.230 -17.087 1.00 91.00 117 TYR A N 1
ATOM 859 C CA . TYR A 1 117 ? 2.889 5.061 -16.468 1.00 91.00 117 TYR A CA 1
ATOM 860 C C . TYR A 1 117 ? 2.737 3.701 -15.775 1.00 91.00 117 TYR A C 1
ATOM 862 O O . TYR A 1 117 ? 2.161 3.622 -14.690 1.00 91.00 117 TYR A O 1
ATOM 870 N N . VAL A 1 118 ? 3.268 2.633 -16.372 1.00 95.75 118 VAL A N 1
ATOM 871 C CA . VAL A 1 118 ? 3.164 1.273 -15.831 1.00 95.75 118 VAL A CA 1
ATOM 872 C C . VAL A 1 118 ? 3.969 1.147 -14.541 1.00 95.75 118 VAL A C 1
ATOM 874 O O . VAL A 1 118 ? 3.434 0.699 -13.529 1.00 95.75 118 VAL A O 1
ATOM 877 N N . VAL A 1 119 ? 5.214 1.633 -14.529 1.00 94.31 119 VAL A N 1
ATOM 878 C CA . VAL A 1 119 ? 6.049 1.665 -13.315 1.00 94.31 119 VAL A CA 1
ATOM 879 C C . VAL A 1 119 ? 5.343 2.438 -12.202 1.00 94.31 119 VAL A C 1
ATOM 881 O O . VAL A 1 119 ? 5.268 1.963 -11.069 1.00 94.31 119 VAL A O 1
ATOM 884 N N . ARG A 1 120 ? 4.741 3.590 -12.521 1.00 90.81 120 ARG A N 1
ATOM 885 C CA . ARG A 1 120 ? 3.949 4.373 -11.562 1.00 90.81 120 ARG A CA 1
ATOM 886 C C . ARG A 1 120 ? 2.760 3.593 -10.995 1.00 90.81 120 ARG A C 1
ATOM 888 O O . ARG A 1 120 ? 2.393 3.820 -9.846 1.00 90.81 120 ARG A O 1
ATOM 895 N N . LYS A 1 121 ? 2.144 2.700 -11.770 1.00 93.12 121 LYS A N 1
ATOM 896 C CA . LYS A 1 121 ? 1.021 1.869 -11.312 1.00 93.12 121 LYS A CA 1
ATOM 897 C C . LYS A 1 121 ? 1.443 0.709 -10.425 1.00 93.12 121 LYS A C 1
ATOM 899 O O . LYS A 1 121 ? 0.649 0.322 -9.579 1.00 93.12 121 LYS A O 1
ATOM 904 N N . ILE A 1 122 ? 2.669 0.208 -10.563 1.00 96.19 122 ILE A N 1
ATOM 905 C CA . ILE A 1 122 ? 3.183 -0.869 -9.710 1.00 96.19 122 ILE A CA 1
ATOM 906 C C . ILE A 1 122 ? 3.385 -0.385 -8.270 1.00 96.19 122 ILE A C 1
ATOM 908 O O . ILE A 1 122 ? 2.968 -1.056 -7.332 1.00 96.19 122 ILE A O 1
ATOM 912 N N . ARG A 1 123 ? 4.004 0.785 -8.075 1.00 93.88 123 ARG A N 1
ATOM 913 C CA . ARG A 1 123 ? 4.463 1.224 -6.741 1.00 93.88 123 ARG A CA 1
ATOM 914 C C . ARG A 1 123 ? 3.353 1.306 -5.677 1.00 93.88 123 ARG A C 1
ATOM 916 O O . ARG A 1 123 ? 3.585 0.835 -4.568 1.00 93.88 123 ARG A O 1
ATOM 923 N N . PRO A 1 124 ? 2.142 1.827 -5.970 1.00 92.81 124 PRO A N 1
ATOM 924 C CA . PRO A 1 124 ? 1.039 1.846 -5.008 1.00 92.81 124 PRO A CA 1
ATOM 925 C C . PRO A 1 124 ? 0.467 0.475 -4.640 1.00 92.81 124 PRO A C 1
ATOM 927 O O . PRO A 1 124 ? -0.306 0.410 -3.694 1.00 92.81 124 PRO A O 1
ATOM 930 N N . LEU A 1 125 ? 0.802 -0.586 -5.381 1.00 95.69 125 LEU A N 1
ATOM 931 C CA . LEU A 1 125 ? 0.325 -1.953 -5.133 1.00 95.69 125 LEU A CA 1
ATOM 932 C C . LEU A 1 125 ? 1.244 -2.732 -4.180 1.00 95.69 125 LEU A C 1
ATOM 934 O O . LEU A 1 125 ? 0.911 -3.835 -3.753 1.00 95.69 125 LEU A O 1
ATOM 938 N N . LEU A 1 126 ? 2.415 -2.176 -3.865 1.00 96.50 126 LEU A N 1
ATOM 939 C CA . LEU A 1 126 ? 3.334 -2.725 -2.877 1.00 96.50 126 LEU A CA 1
ATOM 940 C C . LEU A 1 126 ? 2.940 -2.224 -1.480 1.00 96.50 126 LEU A C 1
ATOM 942 O O . LEU A 1 126 ? 2.493 -1.081 -1.374 1.00 96.50 126 LEU A O 1
ATOM 946 N N . PRO A 1 127 ? 3.136 -3.009 -0.404 1.00 95.81 127 PRO A N 1
ATOM 947 C CA . PRO A 1 127 ? 2.954 -2.500 0.951 1.00 95.81 127 PRO A CA 1
ATOM 948 C C . PRO A 1 127 ? 3.883 -1.325 1.270 1.00 95.81 127 PRO A C 1
ATOM 950 O O . PRO A 1 127 ? 4.937 -1.125 0.656 1.00 95.81 127 PRO A O 1
ATOM 953 N N . SER A 1 128 ? 3.505 -0.547 2.278 1.00 95.50 128 SER A N 1
ATOM 954 C CA . SER A 1 128 ? 4.372 0.474 2.844 1.00 95.50 128 SER A CA 1
ATOM 955 C C . SER A 1 128 ? 5.606 -0.163 3.476 1.00 95.50 128 SER A C 1
ATOM 957 O O . SER A 1 128 ? 5.522 -1.162 4.189 1.00 95.50 128 SER A O 1
ATOM 959 N N . TYR A 1 129 ? 6.756 0.455 3.233 1.00 96.44 129 TYR A N 1
ATOM 960 C CA . TYR A 1 129 ? 8.019 0.124 3.878 1.00 96.44 129 TYR A CA 1
ATOM 961 C C . TYR A 1 129 ? 8.520 1.259 4.773 1.00 96.44 129 TYR A C 1
ATOM 963 O O . TYR A 1 129 ? 9.721 1.409 4.996 1.00 96.44 129 TYR A O 1
ATOM 971 N N . SER A 1 130 ? 7.589 2.046 5.322 1.00 93.88 130 SER A N 1
ATOM 972 C CA . SER A 1 130 ? 7.904 3.026 6.359 1.00 93.88 130 SER A CA 1
ATOM 973 C C . SER A 1 130 ? 8.597 2.377 7.558 1.00 93.88 130 SER A C 1
ATOM 975 O O . SER A 1 130 ? 8.459 1.173 7.811 1.00 93.88 130 SER A O 1
ATOM 977 N N . SER A 1 131 ? 9.320 3.182 8.331 1.00 93.75 131 SER A N 1
ATOM 978 C CA . SER A 1 131 ? 10.006 2.720 9.545 1.00 93.75 131 SER A CA 1
ATOM 979 C C . SER A 1 131 ? 9.056 2.037 10.541 1.00 93.75 131 SER A C 1
ATOM 981 O O . SER A 1 131 ? 9.436 1.066 11.198 1.00 93.75 131 SER A O 1
ATOM 983 N N . ALA A 1 132 ? 7.785 2.454 10.582 1.00 93.12 132 ALA A N 1
ATOM 984 C CA . ALA A 1 132 ? 6.748 1.827 11.401 1.00 93.12 132 ALA A CA 1
ATOM 985 C C . ALA A 1 132 ? 6.447 0.369 10.998 1.00 93.12 132 ALA A C 1
ATOM 987 O O . ALA A 1 132 ? 6.079 -0.439 11.853 1.00 93.12 132 ALA A O 1
ATOM 988 N N . TYR A 1 133 ? 6.619 0.016 9.719 1.00 95.44 133 TYR A N 1
ATOM 989 C CA . TYR A 1 133 ? 6.338 -1.327 9.204 1.00 95.44 133 TYR A CA 1
ATOM 990 C C . TYR A 1 133 ? 7.580 -2.170 8.956 1.00 95.44 133 TYR A C 1
ATOM 992 O O . TYR A 1 133 ? 7.436 -3.371 8.757 1.00 95.44 133 TYR A O 1
ATOM 1000 N N . THR A 1 134 ? 8.780 -1.591 8.955 1.00 94.56 134 THR A N 1
ATOM 1001 C CA . THR A 1 134 ? 10.048 -2.340 8.885 1.00 94.56 134 THR A CA 1
ATOM 1002 C C . THR A 1 134 ? 10.609 -2.683 10.267 1.00 94.56 134 THR A C 1
ATOM 1004 O O . THR A 1 134 ? 11.485 -3.544 10.372 1.00 94.56 134 THR A O 1
ATOM 1007 N N . ALA A 1 135 ? 10.062 -2.089 11.334 1.00 92.88 135 ALA A N 1
ATOM 1008 C CA . ALA A 1 135 ? 10.332 -2.477 12.715 1.00 92.88 135 ALA A CA 1
ATOM 1009 C C . ALA A 1 135 ? 10.111 -3.985 12.951 1.00 92.88 135 ALA A C 1
ATOM 1011 O O . ALA A 1 135 ? 9.292 -4.626 12.296 1.00 92.88 135 ALA A O 1
ATOM 1012 N N . GLN A 1 136 ? 10.810 -4.560 13.935 1.00 87.38 136 GLN A N 1
ATOM 1013 C CA . GLN A 1 136 ? 10.757 -6.003 14.219 1.00 87.38 136 GLN A CA 1
ATOM 1014 C C . GLN A 1 136 ? 9.339 -6.504 14.549 1.00 87.38 136 GLN A C 1
ATOM 1016 O O . GLN A 1 136 ? 8.984 -7.641 14.232 1.00 87.38 136 GLN A O 1
ATOM 1021 N N . VAL A 1 137 ? 8.526 -5.661 15.191 1.00 86.75 137 VAL A N 1
ATOM 1022 C CA . VAL A 1 137 ? 7.140 -5.968 15.553 1.00 86.75 137 VAL A CA 1
ATOM 1023 C C . VAL A 1 137 ? 6.253 -4.783 15.155 1.00 86.75 137 VAL A C 1
ATOM 1025 O O . VAL A 1 137 ? 6.034 -3.897 15.975 1.00 86.75 137 VAL A O 1
ATOM 1028 N N . PRO A 1 138 ? 5.770 -4.732 13.903 1.00 89.69 138 PRO A N 1
ATOM 1029 C CA . PRO A 1 138 ? 4.855 -3.689 13.451 1.00 89.69 138 PRO A CA 1
ATOM 1030 C C . PRO A 1 138 ? 3.406 -4.017 13.846 1.00 89.69 138 PRO A C 1
ATOM 1032 O O . PRO A 1 138 ? 3.118 -5.135 14.277 1.00 89.69 138 PRO A O 1
ATOM 1035 N N . LEU A 1 139 ? 2.493 -3.055 13.659 1.00 92.94 139 LEU A N 1
ATOM 1036 C CA . LEU A 1 139 ? 1.047 -3.214 13.901 1.00 92.94 139 LEU A CA 1
ATOM 1037 C C . LEU A 1 139 ? 0.713 -3.712 15.322 1.00 92.94 139 LEU A C 1
ATOM 1039 O O . LEU A 1 139 ? -0.186 -4.524 15.520 1.00 92.94 139 LEU A O 1
ATOM 1043 N N . THR A 1 140 ? 1.430 -3.232 16.341 1.00 92.38 140 THR A N 1
ATOM 1044 C CA . THR A 1 140 ? 1.274 -3.706 17.727 1.00 92.38 140 THR A CA 1
ATOM 1045 C C . THR A 1 140 ? -0.070 -3.354 18.351 1.00 92.38 140 THR A C 1
ATOM 1047 O O . THR A 1 140 ? -0.537 -4.122 19.189 1.00 92.38 140 THR A O 1
ATOM 1050 N N . ARG A 1 141 ? -0.725 -2.267 17.916 1.00 95.44 141 ARG A N 1
ATOM 1051 C CA . ARG A 1 141 ? -2.010 -1.796 18.463 1.00 95.44 141 ARG A CA 1
ATOM 1052 C C . ARG A 1 141 ? -3.086 -2.879 18.480 1.00 95.44 141 ARG A C 1
ATOM 1054 O O . ARG A 1 141 ? -3.846 -2.975 19.440 1.00 95.44 141 ARG A O 1
ATOM 1061 N N . ILE A 1 142 ? -3.120 -3.751 17.468 1.00 95.88 142 ILE A N 1
ATOM 1062 C CA . ILE A 1 142 ? -4.108 -4.837 17.414 1.00 95.88 142 ILE A CA 1
ATOM 1063 C C . ILE A 1 142 ? -3.994 -5.799 18.599 1.00 95.88 142 ILE A C 1
ATOM 1065 O O . ILE A 1 142 ? -4.994 -6.364 19.036 1.00 95.88 142 ILE A O 1
ATOM 1069 N N . ARG A 1 143 ? -2.787 -5.954 19.159 1.00 94.06 143 ARG A N 1
ATOM 1070 C CA . ARG A 1 143 ? -2.569 -6.737 20.375 1.00 94.06 143 ARG A CA 1
ATOM 1071 C C . ARG A 1 143 ? -3.285 -6.094 21.549 1.00 94.06 143 ARG A C 1
ATOM 1073 O O . ARG A 1 143 ? -3.984 -6.794 22.271 1.00 94.06 143 ARG A O 1
ATOM 1080 N N . ASP A 1 144 ? -3.116 -4.796 21.748 1.00 95.25 144 ASP A N 1
ATOM 1081 C CA . ASP A 1 144 ? -3.706 -4.103 22.893 1.00 95.25 144 ASP A CA 1
ATOM 1082 C C . ASP A 1 144 ? -5.232 -4.107 22.788 1.00 95.25 144 ASP A C 1
ATOM 1084 O O . ASP A 1 144 ? -5.920 -4.413 23.762 1.00 95.25 144 ASP A O 1
ATOM 1088 N N . ILE A 1 145 ? -5.756 -3.908 21.574 1.00 95.88 145 ILE A N 1
ATOM 1089 C CA . ILE A 1 145 ? -7.184 -4.028 21.264 1.00 95.88 145 ILE A CA 1
ATOM 1090 C C . ILE A 1 145 ? -7.726 -5.418 21.639 1.00 95.88 145 ILE A C 1
ATOM 1092 O O . ILE A 1 145 ? -8.752 -5.510 22.313 1.00 95.88 145 ILE A O 1
ATOM 1096 N N . ALA A 1 146 ? -7.045 -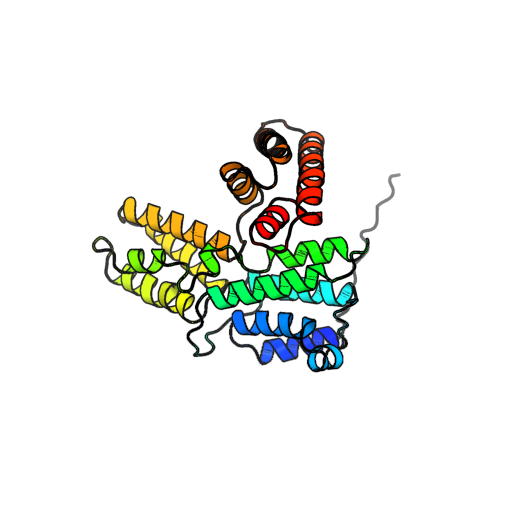6.500 21.256 1.00 94.31 146 ALA A N 1
ATOM 1097 C CA . ALA A 1 146 ? -7.504 -7.864 21.530 1.00 94.31 146 ALA A CA 1
ATOM 1098 C C . ALA A 1 146 ? -7.529 -8.228 23.028 1.00 94.31 146 ALA A C 1
ATOM 1100 O O . ALA A 1 146 ? -8.265 -9.130 23.433 1.00 94.31 146 ALA A O 1
ATOM 1101 N N . HIS A 1 147 ? -6.735 -7.545 23.861 1.00 93.94 147 HIS A N 1
ATOM 1102 C CA . HIS A 1 147 ? -6.654 -7.802 25.305 1.00 93.94 147 HIS A CA 1
ATOM 1103 C C . HIS A 1 147 ? -7.514 -6.855 26.155 1.00 93.94 147 HIS A C 1
ATOM 1105 O O . HIS A 1 147 ? -7.514 -6.965 27.382 1.00 93.94 147 HIS A O 1
ATOM 1111 N N . ARG A 1 148 ? -8.275 -5.947 25.535 1.00 94.25 148 ARG A N 1
ATOM 1112 C CA . ARG A 1 148 ? -9.113 -4.963 26.235 1.00 94.25 148 ARG A CA 1
ATOM 1113 C C . ARG A 1 148 ? -10.102 -5.592 27.216 1.00 94.25 148 ARG A C 1
ATOM 1115 O O . ARG A 1 148 ? -10.751 -6.580 26.907 1.00 94.25 148 ARG A O 1
ATOM 1122 N N . GLY A 1 149 ? -10.278 -5.012 28.401 1.00 93.69 149 GLY A N 1
ATOM 1123 C CA . GLY A 1 149 ? -11.221 -5.520 29.410 1.00 93.69 149 GLY A CA 1
ATOM 1124 C C . GLY A 1 149 ? -12.698 -5.254 29.093 1.00 93.69 149 GLY A C 1
ATOM 1125 O O . GLY A 1 149 ? -13.559 -5.996 29.549 1.00 93.69 149 GLY A O 1
ATOM 1126 N N . ASP A 1 150 ? -12.976 -4.232 28.286 1.00 93.69 150 ASP A N 1
ATOM 1127 C CA . ASP A 1 150 ? -14.299 -3.639 28.058 1.00 93.69 150 ASP A CA 1
ATOM 1128 C C . ASP A 1 150 ? -15.027 -4.160 26.808 1.00 93.69 150 ASP A C 1
ATOM 1130 O O . ASP A 1 150 ? -16.039 -3.590 26.407 1.00 93.69 150 ASP A O 1
ATOM 1134 N N . ILE A 1 151 ? -14.531 -5.236 26.190 1.00 95.56 151 ILE A N 1
ATOM 1135 C CA . ILE A 1 151 ? -15.193 -5.902 25.060 1.00 95.56 151 ILE A CA 1
ATOM 1136 C C . ILE A 1 151 ? -15.624 -7.335 25.434 1.00 95.56 151 ILE A C 1
ATOM 1138 O O . ILE A 1 151 ? -14.904 -8.015 26.174 1.00 95.56 151 ILE A O 1
ATOM 1142 N N . PRO A 1 152 ? -16.782 -7.823 24.946 1.00 95.00 152 PRO A N 1
ATOM 1143 C CA . PRO A 1 152 ? -17.237 -9.191 25.191 1.00 95.00 152 PRO A CA 1
ATOM 1144 C C . PRO A 1 152 ? -16.296 -10.255 24.596 1.00 95.00 152 PRO A C 1
ATOM 1146 O O . PRO A 1 152 ? -15.479 -9.976 23.715 1.00 95.00 152 PRO A O 1
ATOM 1149 N N . LYS A 1 153 ? -16.384 -11.492 25.106 1.00 95.38 153 LYS A N 1
ATOM 1150 C CA . LYS A 1 153 ? -15.452 -12.584 24.766 1.00 95.38 153 LYS A CA 1
ATOM 1151 C C . LYS A 1 153 ? -15.480 -12.967 23.283 1.00 95.38 153 LYS A C 1
ATOM 1153 O O . LYS A 1 153 ? -14.427 -13.224 22.716 1.00 95.38 153 LYS A O 1
ATOM 1158 N N . ASP A 1 154 ? -16.651 -12.993 22.664 1.00 95.06 154 ASP A N 1
ATOM 1159 C CA . ASP A 1 154 ? -16.817 -13.283 21.237 1.00 95.06 154 ASP A CA 1
ATOM 1160 C C . ASP A 1 154 ? -16.071 -12.268 20.353 1.00 95.06 154 ASP A C 1
ATOM 1162 O O . ASP A 1 154 ? -15.321 -12.670 19.468 1.00 95.06 154 ASP A O 1
ATOM 1166 N N . MET A 1 155 ? -16.180 -10.969 20.651 1.00 96.56 155 MET A N 1
ATOM 1167 C CA . MET A 1 155 ? -15.441 -9.917 19.945 1.00 96.56 155 MET A CA 1
ATOM 1168 C C . MET A 1 155 ? -13.924 -10.051 20.152 1.00 96.56 155 MET A C 1
ATOM 1170 O O . MET A 1 155 ? -13.153 -9.884 19.207 1.00 96.56 155 MET A O 1
ATOM 1174 N N . LYS A 1 156 ? -13.471 -10.403 21.365 1.00 96.25 156 LYS A N 1
ATOM 1175 C CA . LYS A 1 156 ? -12.045 -10.693 21.620 1.00 96.25 156 LYS A CA 1
ATOM 1176 C C . LYS A 1 156 ? -11.544 -11.849 20.775 1.00 96.25 156 LYS A C 1
ATOM 1178 O O . LYS A 1 156 ? -10.471 -11.753 20.184 1.00 96.25 156 LYS A O 1
ATOM 1183 N N . ASP A 1 157 ? -12.300 -12.942 20.762 1.00 96.38 157 ASP A N 1
ATOM 1184 C CA . ASP A 1 157 ? -11.933 -14.156 20.047 1.00 96.38 157 ASP A CA 1
ATOM 1185 C C . ASP A 1 157 ? -11.888 -13.878 18.534 1.00 96.38 157 ASP A C 1
ATOM 1187 O O . ASP A 1 157 ? -10.920 -14.267 17.878 1.00 96.38 157 ASP A O 1
ATOM 1191 N N . ASP A 1 158 ? -12.844 -13.115 17.996 1.00 96.94 158 ASP A N 1
ATOM 1192 C CA . ASP A 1 158 ? -12.853 -12.691 16.591 1.00 96.94 158 ASP A CA 1
ATOM 1193 C C . ASP A 1 158 ? -11.610 -11.852 16.232 1.00 96.94 158 ASP A C 1
ATOM 1195 O O . ASP A 1 158 ? -10.841 -12.220 15.341 1.00 96.94 158 ASP A O 1
ATOM 1199 N N . ILE A 1 159 ? -11.324 -10.789 16.993 1.00 97.50 159 ILE A N 1
ATOM 1200 C CA . ILE A 1 159 ? -10.131 -9.947 16.792 1.00 97.50 159 ILE A CA 1
ATOM 1201 C C . ILE A 1 159 ? -8.847 -10.775 16.901 1.00 97.50 159 ILE A C 1
ATOM 1203 O O . ILE A 1 159 ? -7.941 -10.653 16.074 1.00 97.50 159 ILE A O 1
ATOM 1207 N N . LYS A 1 160 ? -8.745 -11.641 17.910 1.00 95.81 160 LYS A N 1
ATOM 1208 C CA . LYS A 1 160 ? -7.545 -12.443 18.152 1.00 95.81 160 LYS A CA 1
ATOM 1209 C C . LYS A 1 160 ? -7.298 -13.444 17.028 1.00 95.81 160 LYS A C 1
ATOM 1211 O O . LYS A 1 160 ? -6.173 -13.545 16.534 1.00 95.81 160 LYS A O 1
ATOM 1216 N N . HIS A 1 161 ? -8.313 -14.219 16.660 1.00 94.12 161 HIS A N 1
ATOM 1217 C CA . HIS A 1 161 ? -8.152 -15.375 15.783 1.00 94.12 161 HIS A CA 1
ATOM 1218 C C . HIS A 1 161 ? -8.238 -15.022 14.301 1.00 94.12 161 HIS A C 1
ATOM 1220 O O . HIS A 1 161 ? -7.482 -15.604 13.521 1.00 94.12 161 HIS A O 1
ATOM 1226 N N . ASN A 1 162 ? -9.074 -14.051 13.930 1.00 94.12 162 ASN A N 1
ATOM 1227 C CA . ASN A 1 162 ? -9.293 -13.688 12.530 1.00 94.12 162 ASN A CA 1
ATOM 1228 C C . ASN A 1 162 ? -8.458 -12.493 12.069 1.00 94.12 162 ASN A C 1
ATOM 1230 O O . ASN A 1 162 ? -8.296 -12.330 10.869 1.00 94.12 162 ASN A O 1
ATOM 1234 N N . LEU A 1 163 ? -7.897 -11.693 12.984 1.00 95.25 163 LEU A N 1
ATOM 1235 C CA . LEU A 1 163 ? -7.126 -10.502 12.616 1.00 95.25 163 LEU A CA 1
ATOM 1236 C C . LEU A 1 163 ? -5.714 -10.497 13.216 1.00 95.25 163 LEU A C 1
ATOM 1238 O O . LEU A 1 163 ? -4.732 -10.600 12.486 1.00 95.25 163 LEU A O 1
ATOM 1242 N N . GLN A 1 164 ? -5.567 -10.453 14.544 1.00 94.69 164 GLN A N 1
ATOM 1243 C CA . GLN A 1 164 ? -4.250 -10.364 15.192 1.00 94.69 164 GLN A CA 1
ATOM 1244 C C . GLN A 1 164 ? -3.330 -11.537 14.825 1.00 94.69 164 GLN A C 1
ATOM 1246 O O . GLN A 1 164 ? -2.155 -11.334 14.506 1.00 94.69 164 GLN A O 1
ATOM 1251 N N . ASN A 1 165 ? -3.814 -12.775 14.966 1.00 92.31 165 ASN A N 1
ATOM 1252 C CA . ASN A 1 165 ? -2.995 -13.959 14.711 1.00 92.31 165 ASN A CA 1
ATOM 1253 C C . ASN A 1 165 ? -2.634 -14.079 13.230 1.00 92.31 165 ASN A C 1
ATOM 1255 O O . ASN A 1 165 ? -1.507 -14.468 12.934 1.00 92.31 165 ASN A O 1
ATOM 1259 N N . LYS A 1 166 ? -3.557 -13.718 12.331 1.00 91.12 166 LYS A N 1
ATOM 1260 C CA . LYS A 1 166 ? -3.340 -13.732 10.881 1.00 91.12 166 LYS A CA 1
ATOM 1261 C C . LYS A 1 166 ? -2.272 -12.719 10.486 1.00 91.12 166 LYS A C 1
ATOM 1263 O O . LYS A 1 166 ? -1.207 -13.131 10.034 1.00 91.12 166 LYS A O 1
ATOM 1268 N N . LEU A 1 167 ? -2.447 -11.448 10.849 1.00 91.81 167 LEU A N 1
ATOM 1269 C CA . LEU A 1 167 ? -1.474 -10.383 10.581 1.00 91.81 167 LEU A CA 1
ATOM 1270 C C . LEU A 1 167 ? -0.053 -10.714 11.050 1.00 91.81 167 LEU A C 1
ATOM 1272 O O . LEU A 1 167 ? 0.928 -10.408 10.376 1.00 91.81 167 LEU A O 1
ATOM 1276 N N . HIS A 1 168 ? 0.087 -11.343 12.219 1.00 89.62 168 HIS A N 1
ATOM 1277 C CA . HIS A 1 168 ? 1.399 -11.655 12.787 1.00 89.62 168 HIS A CA 1
ATOM 1278 C C . HIS A 1 168 ? 2.022 -12.970 12.311 1.00 89.62 168 HIS A C 1
ATOM 1280 O O . HIS A 1 168 ? 3.169 -13.247 12.675 1.00 89.62 168 HIS A O 1
ATOM 1286 N N . ARG A 1 169 ? 1.300 -13.780 11.538 1.00 87.75 169 ARG A N 1
ATOM 1287 C CA . ARG A 1 169 ? 1.812 -15.042 10.986 1.00 87.75 169 ARG A CA 1
ATOM 1288 C C . ARG A 1 169 ? 1.951 -14.978 9.473 1.00 87.75 169 ARG A C 1
ATOM 1290 O O . ARG A 1 169 ? 2.956 -15.431 8.938 1.00 87.75 169 ARG A O 1
ATOM 1297 N N . CYS A 1 170 ? 0.948 -14.416 8.816 1.00 87.81 170 CYS A N 1
ATOM 1298 C CA . CYS A 1 170 ? 0.812 -14.380 7.376 1.00 87.81 170 CYS A CA 1
ATOM 1299 C C . CYS A 1 170 ? -0.146 -13.243 6.989 1.00 87.81 170 CYS A C 1
ATOM 1301 O O . CYS A 1 170 ? -1.301 -13.496 6.657 1.00 87.81 170 CYS A O 1
ATOM 1303 N N . ALA A 1 171 ? 0.332 -11.997 7.074 1.00 91.69 171 ALA A N 1
ATOM 1304 C CA . ALA A 1 171 ? -0.463 -10.846 6.656 1.00 91.69 171 ALA A CA 1
ATOM 1305 C C . ALA A 1 171 ? -0.868 -10.958 5.176 1.00 91.69 171 ALA A C 1
ATOM 1307 O O . ALA A 1 171 ? -0.071 -11.399 4.344 1.00 91.69 171 ALA A O 1
ATOM 1308 N N . GLY A 1 172 ? -2.078 -10.518 4.854 1.00 92.25 172 GLY A N 1
ATOM 1309 C CA . GLY A 1 172 ? -2.607 -10.487 3.494 1.00 92.25 172 GLY A CA 1
ATOM 1310 C C . GLY A 1 172 ? -3.672 -9.402 3.326 1.00 92.25 172 GLY A C 1
ATOM 1311 O O . GLY A 1 172 ? -4.246 -8.958 4.321 1.00 92.25 172 GLY A O 1
ATOM 1312 N N . PRO A 1 173 ? -3.949 -8.938 2.096 1.00 90.25 173 PRO A N 1
ATOM 1313 C CA . PRO A 1 173 ? -4.972 -7.919 1.837 1.00 90.25 173 PRO A CA 1
ATOM 1314 C C . PRO A 1 173 ? -6.357 -8.251 2.426 1.00 90.25 173 PRO A C 1
ATOM 1316 O O . PRO A 1 173 ? -7.126 -7.351 2.762 1.00 90.25 173 PRO A O 1
ATOM 1319 N N . GLU A 1 174 ? -6.658 -9.533 2.636 1.00 91.75 174 GLU A N 1
ATOM 1320 C CA . GLU A 1 174 ? -7.860 -10.039 3.303 1.00 91.75 174 GLU A CA 1
ATOM 1321 C C . GLU A 1 174 ? -8.001 -9.556 4.764 1.00 91.75 174 GLU A C 1
ATOM 1323 O O . GLU A 1 174 ? -9.119 -9.419 5.279 1.00 91.75 174 GLU A O 1
ATOM 1328 N N . ASP A 1 175 ? -6.889 -9.238 5.435 1.00 93.62 175 ASP A N 1
ATOM 1329 C CA . ASP A 1 175 ? -6.895 -8.683 6.791 1.00 93.62 175 ASP A CA 1
ATOM 1330 C C . ASP A 1 175 ? -7.563 -7.302 6.831 1.00 93.62 175 ASP A C 1
ATOM 1332 O O . ASP A 1 175 ? -8.194 -6.949 7.830 1.00 93.62 175 ASP A O 1
ATOM 1336 N N . LEU A 1 176 ? -7.479 -6.526 5.740 1.00 94.25 176 LEU A N 1
ATOM 1337 C CA . LEU A 1 176 ? -8.144 -5.228 5.643 1.00 94.25 176 LEU A CA 1
ATOM 1338 C C . LEU A 1 176 ? -9.668 -5.393 5.647 1.00 94.25 176 LEU A C 1
ATOM 1340 O O . LEU A 1 176 ? -10.354 -4.717 6.411 1.00 94.25 176 LEU A O 1
ATOM 1344 N N . VAL A 1 177 ? -10.184 -6.351 4.873 1.00 93.75 177 VAL A N 1
ATOM 1345 C CA . VAL A 1 177 ? -11.617 -6.694 4.845 1.00 93.75 177 VAL A CA 1
ATOM 1346 C C . VAL A 1 177 ? -12.085 -7.150 6.228 1.00 93.75 177 VAL A C 1
ATOM 1348 O O . VAL A 1 177 ? -13.154 -6.756 6.702 1.00 93.75 177 VAL A O 1
ATOM 1351 N N . THR A 1 178 ? -11.265 -7.949 6.912 1.00 95.88 178 THR A N 1
ATOM 1352 C CA . THR A 1 178 ? -11.567 -8.417 8.268 1.00 95.88 178 THR A CA 1
ATOM 1353 C C . THR A 1 178 ? -11.609 -7.263 9.271 1.00 95.88 178 THR A C 1
ATOM 1355 O O . THR A 1 178 ? -12.553 -7.174 10.057 1.00 95.88 178 THR A O 1
ATOM 1358 N N . ALA A 1 179 ? -10.639 -6.347 9.226 1.00 97.50 179 ALA A N 1
ATOM 1359 C CA . ALA A 1 179 ? -10.613 -5.169 10.088 1.00 97.50 179 ALA A CA 1
ATOM 1360 C C . ALA A 1 179 ? -11.807 -4.233 9.838 1.00 97.50 179 ALA A C 1
ATOM 1362 O O . ALA A 1 179 ? -12.415 -3.749 10.793 1.00 97.50 179 ALA A O 1
ATOM 1363 N N . GLU A 1 180 ? -12.188 -4.022 8.575 1.00 97.12 180 GLU A N 1
ATOM 1364 C CA . GLU A 1 180 ? -13.363 -3.226 8.203 1.00 97.12 180 GLU A CA 1
ATOM 1365 C C . GLU A 1 180 ? -14.664 -3.849 8.713 1.00 97.12 180 GLU A C 1
ATOM 1367 O O . GLU A 1 180 ? -15.508 -3.146 9.273 1.00 97.12 180 GLU A O 1
ATOM 1372 N N . ARG A 1 181 ? -14.815 -5.174 8.589 1.00 97.88 181 ARG A N 1
ATOM 1373 C CA . ARG A 1 181 ? -15.964 -5.901 9.142 1.00 97.88 181 ARG A CA 1
ATOM 1374 C C . ARG A 1 181 ? -16.055 -5.732 10.660 1.00 97.88 181 ARG A C 1
ATOM 1376 O O . ARG A 1 181 ? -17.138 -5.434 11.163 1.00 97.88 181 ARG A O 1
ATOM 1383 N N . ILE A 1 182 ? -14.944 -5.914 11.378 1.00 97.81 182 ILE A N 1
ATOM 1384 C CA . ILE A 1 182 ? -14.896 -5.785 12.844 1.00 97.81 182 ILE A CA 1
ATOM 1385 C C . ILE A 1 182 ? -15.241 -4.355 13.267 1.00 97.81 182 ILE A C 1
ATOM 1387 O O . ILE A 1 182 ? -16.048 -4.169 14.178 1.00 97.81 182 ILE A O 1
ATOM 1391 N N . LEU A 1 183 ? -14.683 -3.341 12.596 1.00 98.12 183 LEU A N 1
ATOM 1392 C CA . LEU A 1 183 ? -15.012 -1.946 12.887 1.00 98.12 183 LEU A CA 1
ATOM 1393 C C . LEU A 1 183 ? -16.498 -1.661 12.638 1.00 98.12 183 LEU A C 1
ATOM 1395 O O . LEU A 1 183 ? -17.150 -1.076 13.496 1.00 98.12 183 LEU A O 1
ATOM 1399 N N . LYS A 1 184 ? -17.058 -2.123 11.516 1.00 97.88 184 LYS A N 1
ATOM 1400 C CA . LYS A 1 184 ? -18.485 -1.947 11.213 1.00 97.88 184 LYS A CA 1
ATOM 1401 C C . LYS A 1 184 ? -19.373 -2.572 12.292 1.00 97.88 184 LYS A C 1
ATOM 1403 O O . LYS A 1 184 ? -20.346 -1.957 12.724 1.00 97.88 184 LYS A O 1
ATOM 1408 N N . GLN A 1 185 ? -19.027 -3.774 12.754 1.00 96.62 185 GLN A N 1
ATOM 1409 C CA . GLN A 1 185 ? -19.718 -4.422 13.868 1.00 96.62 185 GLN A CA 1
ATOM 1410 C C . GLN A 1 185 ? -19.609 -3.583 15.148 1.00 96.62 185 GLN A C 1
ATOM 1412 O O . GLN A 1 185 ? -20.624 -3.351 15.804 1.00 96.62 185 GLN A O 1
ATOM 1417 N N . ALA A 1 186 ? -18.411 -3.084 15.465 1.00 95.81 186 ALA A N 1
ATOM 1418 C CA . ALA A 1 186 ? -18.163 -2.236 16.626 1.00 95.81 186 ALA A CA 1
ATOM 1419 C C . ALA A 1 186 ? -18.981 -0.932 16.602 1.00 95.81 186 ALA A C 1
ATOM 1421 O O . ALA A 1 186 ? -19.505 -0.520 17.630 1.00 95.81 186 ALA A O 1
ATOM 1422 N N . GLU A 1 187 ? -19.118 -0.303 15.434 1.00 96.44 187 GLU A N 1
ATOM 1423 C CA . GLU A 1 187 ? -19.883 0.936 15.246 1.00 96.44 187 GLU A CA 1
ATOM 1424 C C . GLU A 1 187 ? -21.399 0.725 15.321 1.00 96.44 187 GLU A C 1
ATOM 1426 O O . GLU A 1 187 ? -22.121 1.616 15.758 1.00 96.44 187 GLU A O 1
ATOM 1431 N N . SER A 1 188 ? -21.884 -0.444 14.893 1.00 94.19 188 SER A N 1
ATOM 1432 C CA . SER A 1 188 ? -23.312 -0.787 14.934 1.00 94.19 188 SER A CA 1
ATOM 1433 C C . SER A 1 188 ? -23.789 -1.344 16.280 1.00 94.19 188 SER A C 1
ATOM 1435 O O . SER A 1 188 ? -24.992 -1.409 16.522 1.00 94.19 188 SER A O 1
ATOM 1437 N N . GLY A 1 189 ? -22.862 -1.785 17.135 1.00 91.44 189 GLY A N 1
ATOM 1438 C CA . GLY A 1 189 ? -23.160 -2.404 18.425 1.00 91.44 189 GLY A CA 1
ATOM 1439 C C . GLY A 1 189 ? -22.990 -1.460 19.616 1.00 91.44 189 GLY A C 1
ATOM 1440 O O . GLY A 1 189 ? -22.526 -0.330 19.493 1.00 91.44 189 GLY A O 1
ATOM 1441 N N . SER A 1 190 ? -23.308 -1.961 20.810 1.00 91.94 190 SER A N 1
ATOM 1442 C CA . SER A 1 190 ? -23.152 -1.233 22.078 1.00 91.94 190 SER A CA 1
ATOM 1443 C C . SER A 1 190 ? -21.738 -1.369 22.657 1.00 91.94 190 SER A C 1
ATOM 1445 O O . SER A 1 190 ? -21.566 -1.824 23.788 1.00 91.94 190 SER A O 1
ATOM 1447 N N . TYR A 1 191 ? -20.712 -1.022 21.875 1.00 96.25 191 TYR A N 1
ATOM 1448 C CA . TYR A 1 191 ? -19.320 -1.033 22.337 1.00 96.25 191 TYR A CA 1
ATOM 1449 C C . TYR A 1 191 ? -18.875 0.345 22.845 1.00 96.25 191 TYR A C 1
ATOM 1451 O O . TYR A 1 191 ? -19.473 1.372 22.526 1.00 96.25 191 TYR A O 1
ATOM 1459 N N . SER A 1 192 ? -17.802 0.386 23.641 1.00 96.06 192 SER A N 1
ATOM 1460 C CA . SER A 1 192 ? -17.280 1.650 24.164 1.00 96.06 192 SER A CA 1
ATOM 1461 C C . SER A 1 192 ? -16.734 2.540 23.040 1.00 96.06 192 SER A C 1
ATOM 1463 O O . SER A 1 192 ? -16.067 2.071 22.113 1.00 96.06 192 SER A O 1
ATOM 1465 N N . GLY A 1 193 ? -16.946 3.856 23.148 1.00 96.62 193 GLY A N 1
ATOM 1466 C CA . GLY A 1 193 ? -16.392 4.816 22.186 1.00 96.62 193 GLY A CA 1
ATOM 1467 C C . GLY A 1 193 ? -14.861 4.757 22.099 1.00 96.62 193 GLY A C 1
ATOM 1468 O O . GLY A 1 193 ? -14.296 4.953 21.026 1.00 96.62 193 GLY A O 1
ATOM 1469 N N . ALA A 1 194 ? -14.192 4.406 23.203 1.00 96.69 194 ALA A N 1
ATOM 1470 C CA . ALA A 1 194 ? -12.745 4.212 23.248 1.00 96.69 194 ALA A CA 1
ATOM 1471 C C . ALA A 1 194 ? -12.287 3.003 22.413 1.00 96.69 194 ALA A C 1
ATOM 1473 O O . ALA A 1 194 ? -11.295 3.101 21.697 1.00 96.69 194 ALA A O 1
ATOM 1474 N N . PHE A 1 195 ? -13.004 1.876 22.466 1.00 97.31 195 PHE A N 1
ATOM 1475 C CA . PHE A 1 195 ? -12.708 0.722 21.614 1.00 97.31 195 PHE A CA 1
ATOM 1476 C C . PHE A 1 195 ? -12.920 1.045 20.131 1.00 97.31 195 PHE A C 1
ATOM 1478 O O . PHE A 1 195 ? -12.051 0.751 19.311 1.00 97.31 195 PHE A O 1
ATOM 1485 N N . VAL A 1 196 ? -14.036 1.699 19.792 1.00 97.81 196 VAL A N 1
ATOM 1486 C CA . VAL A 1 196 ? -14.327 2.101 18.407 1.00 97.81 196 VAL A CA 1
ATOM 1487 C C . VAL A 1 196 ? -13.243 3.047 17.873 1.00 97.81 196 VAL A C 1
ATOM 1489 O O . VAL A 1 196 ? -12.784 2.880 16.745 1.00 97.81 196 VAL A O 1
ATOM 1492 N N . ALA A 1 197 ? -12.786 4.009 18.681 1.00 97.69 197 ALA A N 1
ATOM 1493 C CA . ALA A 1 197 ? -11.706 4.921 18.303 1.00 97.69 197 ALA A CA 1
ATOM 1494 C C . ALA A 1 197 ? -10.376 4.189 18.047 1.00 97.69 197 ALA A C 1
ATOM 1496 O O . ALA A 1 197 ? -9.742 4.426 17.021 1.00 97.69 197 ALA A O 1
ATOM 1497 N N . GLU A 1 198 ? -9.980 3.259 18.922 1.00 97.62 198 GLU A N 1
ATOM 1498 C CA . GLU A 1 198 ? -8.776 2.441 18.720 1.00 97.62 198 GLU A CA 1
ATOM 1499 C C . GLU A 1 198 ? -8.864 1.586 17.448 1.00 97.62 198 GLU A C 1
ATOM 1501 O O . GLU A 1 198 ? -7.901 1.524 16.685 1.00 97.62 198 GLU A O 1
ATOM 1506 N N . MET A 1 199 ? -10.027 0.986 17.165 1.00 97.88 199 MET A N 1
ATOM 1507 C CA . MET A 1 199 ? -10.254 0.231 15.926 1.00 97.88 199 MET A CA 1
ATOM 1508 C C . MET A 1 199 ? -10.171 1.112 14.674 1.00 97.88 199 MET A C 1
ATOM 1510 O O . MET A 1 199 ? -9.624 0.670 13.665 1.00 97.88 199 MET A O 1
ATOM 1514 N N . ARG A 1 200 ? -10.663 2.359 14.720 1.00 97.56 200 ARG A N 1
ATOM 1515 C CA . ARG A 1 200 ? -10.523 3.318 13.607 1.00 97.56 200 ARG A CA 1
ATOM 1516 C C . ARG A 1 200 ? -9.065 3.684 13.359 1.00 97.56 200 ARG A C 1
ATOM 1518 O O . ARG A 1 200 ? -8.626 3.665 12.211 1.00 97.56 200 ARG A O 1
ATOM 1525 N N . THR A 1 201 ? -8.316 3.970 14.423 1.00 96.31 201 THR A N 1
ATOM 1526 C CA . THR A 1 201 ? -6.877 4.250 14.334 1.00 96.31 201 THR A CA 1
ATOM 1527 C C . THR A 1 201 ? -6.129 3.049 13.767 1.00 96.31 201 THR A C 1
ATOM 1529 O O . THR A 1 201 ? -5.357 3.197 12.824 1.00 96.31 201 THR A O 1
ATOM 1532 N N . PHE A 1 202 ? -6.416 1.845 14.268 1.00 97.19 202 PHE A N 1
ATOM 1533 C CA . PHE A 1 202 ? -5.824 0.617 13.751 1.00 97.19 202 PHE A CA 1
ATOM 1534 C C . PHE A 1 202 ? -6.153 0.388 12.269 1.00 97.19 202 PHE A C 1
ATOM 1536 O O . PHE A 1 202 ? -5.270 0.050 11.486 1.00 97.19 202 PHE A O 1
ATOM 1543 N N . LEU A 1 203 ? -7.403 0.603 11.848 1.00 96.69 203 LEU A N 1
ATOM 1544 C CA . LEU A 1 203 ? -7.782 0.466 10.443 1.00 96.69 203 LEU A CA 1
ATOM 1545 C C . LEU A 1 203 ? -7.037 1.473 9.553 1.00 96.69 203 LEU A C 1
ATOM 1547 O O . LEU A 1 203 ? -6.634 1.121 8.446 1.00 96.69 203 LEU A O 1
ATOM 1551 N N . ALA A 1 204 ? -6.817 2.704 10.021 1.00 93.62 204 ALA A N 1
ATOM 1552 C CA . ALA A 1 204 ? -6.010 3.687 9.300 1.00 93.62 204 ALA A CA 1
ATOM 1553 C C . ALA A 1 204 ? -4.541 3.240 9.172 1.00 93.62 204 ALA A C 1
ATOM 1555 O O . ALA A 1 204 ? -3.988 3.285 8.071 1.00 93.62 204 ALA A O 1
ATOM 1556 N N . GLU A 1 205 ? -3.939 2.730 10.253 1.00 94.56 205 GLU A N 1
ATOM 1557 C CA . GLU A 1 205 ? -2.595 2.128 10.238 1.00 94.56 205 GLU A CA 1
ATOM 1558 C C . GLU A 1 205 ? -2.524 0.942 9.262 1.00 94.56 205 GLU A C 1
ATOM 1560 O O . GLU A 1 205 ? -1.548 0.795 8.526 1.00 94.56 205 GLU A O 1
ATOM 1565 N N . LEU A 1 206 ? -3.563 0.106 9.213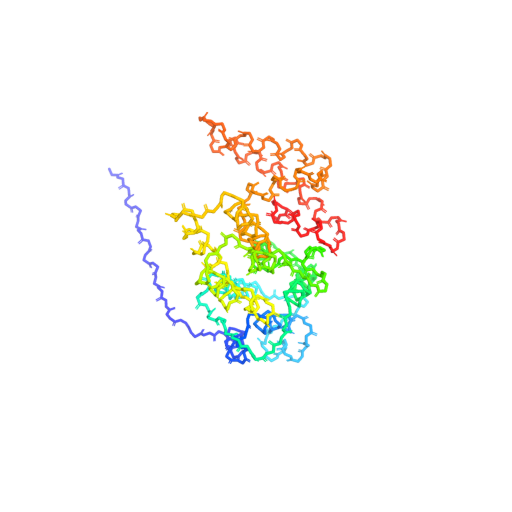 1.00 96.06 206 LEU A N 1
ATOM 1566 C CA . LEU A 1 206 ? -3.618 -1.050 8.324 1.00 96.06 206 LEU A CA 1
ATOM 1567 C C . LEU A 1 206 ? -3.770 -0.635 6.853 1.00 96.06 206 LEU A C 1
ATOM 1569 O O . LEU A 1 206 ? -3.082 -1.163 5.981 1.00 96.06 206 LEU A O 1
ATOM 1573 N N . ARG A 1 207 ? -4.610 0.366 6.565 1.00 94.50 207 ARG A N 1
ATOM 1574 C CA . ARG A 1 207 ? -4.732 0.953 5.221 1.00 94.50 207 ARG A CA 1
ATOM 1575 C C . ARG A 1 207 ? -3.426 1.575 4.754 1.00 94.50 207 ARG A C 1
ATOM 1577 O O . ARG A 1 207 ? -3.090 1.444 3.580 1.00 94.50 207 ARG A O 1
ATOM 1584 N N . GLN A 1 208 ? -2.689 2.231 5.645 1.00 92.69 208 GLN A N 1
ATOM 1585 C CA . GLN A 1 208 ? -1.372 2.766 5.323 1.00 92.69 208 GLN A CA 1
ATOM 1586 C C . GLN A 1 208 ? -0.372 1.635 5.039 1.00 92.69 208 GLN A C 1
ATOM 1588 O O . GLN A 1 208 ? 0.350 1.717 4.049 1.00 92.69 208 GLN A O 1
ATOM 1593 N N . PHE A 1 209 ? -0.386 0.541 5.810 1.00 95.50 209 PHE A N 1
ATOM 1594 C CA . PHE A 1 209 ? 0.449 -0.632 5.532 1.00 95.50 209 PHE A CA 1
ATOM 1595 C C . PHE A 1 209 ? 0.186 -1.224 4.139 1.00 95.50 209 PHE A C 1
ATOM 1597 O O . PHE A 1 209 ? 1.129 -1.470 3.394 1.00 95.50 209 PHE A O 1
ATOM 1604 N N . PHE A 1 210 ? -1.077 -1.394 3.743 1.00 94.25 210 PHE A N 1
ATOM 1605 C CA . PHE A 1 210 ? -1.436 -1.907 2.414 1.00 94.25 210 PHE A CA 1
ATOM 1606 C C . PHE A 1 210 ? -1.421 -0.845 1.302 1.00 94.25 210 PHE A C 1
ATOM 1608 O O . PHE A 1 210 ? -1.795 -1.148 0.172 1.00 94.25 210 PHE A O 1
ATOM 1615 N N . ASN A 1 211 ? -1.038 0.404 1.597 1.00 92.62 211 ASN A N 1
ATOM 1616 C CA . ASN A 1 211 ? -1.165 1.547 0.683 1.00 92.62 211 ASN A CA 1
ATOM 1617 C C . ASN A 1 211 ? -2.585 1.734 0.092 1.00 92.62 211 ASN A C 1
ATOM 1619 O O . ASN A 1 211 ? -2.763 2.337 -0.968 1.00 92.62 211 ASN A O 1
ATOM 1623 N N . ALA A 1 212 ? -3.617 1.306 0.821 1.00 90.56 212 ALA A N 1
ATOM 1624 C CA . ALA A 1 212 ? -5.025 1.351 0.420 1.00 90.56 212 ALA A CA 1
ATOM 1625 C C . ALA A 1 212 ? -5.708 2.718 0.663 1.00 90.56 212 ALA A C 1
ATOM 1627 O O . ALA A 1 212 ? -6.885 2.887 0.354 1.00 90.56 212 ALA A O 1
ATOM 1628 N N . GLY A 1 213 ? -4.993 3.702 1.222 1.00 85.00 213 GLY A N 1
ATOM 1629 C CA . GLY A 1 213 ? -5.505 5.063 1.437 1.00 85.00 213 GLY A CA 1
ATOM 1630 C C . GLY A 1 213 ? -5.643 5.880 0.146 1.00 85.00 213 GLY A C 1
ATOM 1631 O O . GLY A 1 213 ? -4.909 5.660 -0.825 1.00 85.00 213 GLY A O 1
ATOM 1632 N N . GLY A 1 214 ? -6.556 6.857 0.144 1.00 86.44 214 GLY A N 1
ATOM 1633 C CA . GLY A 1 214 ? -6.803 7.731 -1.004 1.00 86.44 214 GLY A CA 1
ATOM 1634 C C . GLY A 1 214 ? -5.724 8.802 -1.199 1.00 86.44 214 GLY A C 1
ATOM 1635 O O . GLY A 1 214 ? -4.887 9.038 -0.331 1.00 86.44 214 GLY A O 1
ATOM 1636 N N . LEU A 1 215 ? -5.756 9.503 -2.343 1.00 88.06 215 LEU A N 1
ATOM 1637 C CA . LEU A 1 215 ? -4.817 10.605 -2.620 1.00 88.06 215 LEU A CA 1
ATOM 1638 C C . LEU A 1 215 ? -4.874 11.692 -1.538 1.00 88.06 215 LEU A C 1
ATOM 1640 O O . LEU A 1 215 ? -3.841 12.194 -1.120 1.00 88.06 215 LEU A O 1
ATOM 1644 N N . GLU A 1 216 ? -6.072 12.043 -1.076 1.00 90.62 216 GLU A N 1
ATOM 1645 C CA . GLU A 1 216 ? -6.246 13.070 -0.048 1.00 90.62 216 GLU A CA 1
ATOM 1646 C C . GLU A 1 216 ? -5.596 12.684 1.283 1.00 90.62 216 GLU A C 1
ATOM 1648 O O . GLU A 1 216 ? -4.867 13.497 1.842 1.00 90.62 216 GLU A O 1
ATOM 1653 N N . ASP A 1 217 ? -5.787 11.447 1.746 1.00 88.81 217 ASP A N 1
ATOM 1654 C CA . ASP A 1 217 ? -5.177 10.960 2.989 1.00 88.81 217 ASP A CA 1
ATOM 1655 C C . ASP A 1 217 ? -3.649 11.044 2.917 1.00 88.81 217 ASP A C 1
ATOM 1657 O O . ASP A 1 217 ? -2.995 11.528 3.838 1.00 88.81 217 ASP A O 1
ATOM 1661 N N . ARG A 1 218 ? -3.077 10.647 1.775 1.00 90.75 218 ARG A N 1
ATOM 1662 C CA . ARG A 1 218 ? -1.627 10.690 1.528 1.00 90.75 218 ARG A CA 1
ATOM 1663 C C . ARG A 1 218 ? -1.092 12.119 1.497 1.00 90.75 218 ARG A C 1
ATOM 1665 O O . ARG A 1 218 ? -0.015 12.384 2.017 1.00 90.75 218 ARG A O 1
ATOM 1672 N N . LEU A 1 219 ? -1.840 13.042 0.896 1.00 93.69 219 LEU A N 1
ATOM 1673 C CA . LEU A 1 219 ? -1.477 14.456 0.859 1.00 93.69 219 LEU A CA 1
ATOM 1674 C C . LEU A 1 219 ? -1.536 15.099 2.244 1.00 93.69 219 LEU A C 1
ATOM 1676 O O . LEU A 1 219 ? -0.652 15.879 2.584 1.00 93.69 219 LEU A O 1
ATOM 1680 N N . ARG A 1 220 ? -2.532 14.743 3.060 1.00 92.69 220 ARG A N 1
ATOM 1681 C CA . ARG A 1 220 ? -2.625 15.199 4.453 1.00 92.69 220 ARG A CA 1
ATOM 1682 C C . ARG A 1 220 ? -1.495 14.632 5.317 1.00 92.69 220 ARG A C 1
ATOM 1684 O O . ARG A 1 220 ? -0.940 15.374 6.121 1.00 92.69 220 ARG A O 1
ATOM 1691 N N . ASP A 1 221 ? -1.108 13.368 5.120 1.00 90.31 221 ASP A N 1
ATOM 1692 C CA . ASP A 1 221 ? 0.057 12.775 5.801 1.00 90.31 221 ASP A CA 1
ATOM 1693 C C . ASP A 1 221 ? 1.350 13.520 5.429 1.00 90.31 221 ASP A C 1
ATOM 1695 O O . ASP A 1 221 ? 2.055 13.998 6.319 1.00 90.31 221 ASP A O 1
ATOM 1699 N N . LEU A 1 222 ? 1.608 13.734 4.131 1.00 93.25 222 LEU A N 1
ATOM 1700 C CA . LEU A 1 222 ? 2.748 14.528 3.649 1.00 93.25 222 LEU A CA 1
ATOM 1701 C C . LEU A 1 222 ? 2.754 15.948 4.231 1.00 93.25 222 LEU A C 1
ATOM 1703 O O . LEU A 1 222 ? 3.788 16.423 4.705 1.00 93.25 222 LEU A O 1
ATOM 1707 N N . GLN A 1 223 ? 1.593 16.605 4.253 1.00 94.25 223 GLN A N 1
ATOM 1708 C CA . GLN A 1 223 ? 1.436 17.938 4.827 1.00 94.25 223 GLN A CA 1
ATOM 1709 C C . GLN A 1 223 ? 1.802 17.963 6.316 1.00 94.25 223 GLN A C 1
ATOM 1711 O O . GLN A 1 223 ? 2.581 18.807 6.751 1.00 94.25 223 GLN A O 1
ATOM 1716 N N . SER A 1 224 ? 1.290 17.011 7.102 1.00 93.56 224 SER A N 1
ATOM 1717 C CA . SER A 1 224 ? 1.545 16.951 8.548 1.00 93.56 224 SER A CA 1
ATOM 1718 C C . SER A 1 224 ? 3.020 16.729 8.908 1.00 93.56 224 SER A C 1
ATOM 1720 O O . SER A 1 224 ? 3.443 17.072 10.010 1.00 93.56 224 SER A O 1
ATOM 1722 N N . ARG A 1 225 ? 3.806 16.187 7.970 1.00 92.69 225 ARG A N 1
ATOM 1723 C CA . ARG A 1 225 ? 5.244 15.921 8.114 1.00 92.69 225 ARG A CA 1
ATOM 1724 C C . ARG A 1 225 ? 6.133 17.011 7.516 1.00 92.69 225 ARG A C 1
ATOM 1726 O O . ARG A 1 225 ? 7.348 16.938 7.667 1.00 92.69 225 ARG A O 1
ATOM 1733 N N . GLY A 1 226 ? 5.565 17.993 6.812 1.00 93.25 226 GLY A N 1
ATOM 1734 C CA . GLY A 1 226 ? 6.354 18.968 6.052 1.00 93.25 226 GLY A CA 1
ATOM 1735 C C . GLY A 1 226 ? 7.057 18.372 4.820 1.00 93.25 226 GLY A C 1
ATOM 1736 O O . GLY A 1 226 ? 8.008 18.956 4.305 1.00 93.25 226 GLY A O 1
ATOM 1737 N N . GLU A 1 227 ? 6.595 17.220 4.330 1.00 92.94 227 GLU A N 1
ATOM 1738 C CA . GLU A 1 227 ? 7.167 16.477 3.203 1.00 92.94 227 GLU A CA 1
ATOM 1739 C C . GLU A 1 227 ? 6.398 16.721 1.885 1.00 92.94 227 GLU A C 1
ATOM 1741 O O . GLU A 1 227 ? 5.229 17.103 1.907 1.00 92.94 227 GLU A O 1
ATOM 1746 N N . PRO A 1 228 ? 6.994 16.461 0.706 1.00 90.94 228 PRO A N 1
ATOM 1747 C CA . PRO A 1 228 ? 8.401 16.109 0.481 1.00 90.94 228 PRO A CA 1
ATOM 1748 C C . PRO A 1 228 ? 9.355 17.314 0.516 1.00 90.94 228 PRO A C 1
ATOM 1750 O O . PRO A 1 228 ? 10.567 17.130 0.552 1.00 90.94 228 PRO A O 1
ATOM 1753 N N . SER A 1 229 ? 8.833 18.540 0.471 1.00 92.88 229 SER A N 1
ATOM 1754 C CA . SER A 1 229 ? 9.618 19.774 0.518 1.00 92.88 229 SER A CA 1
ATOM 1755 C C . SER A 1 229 ? 8.769 20.930 1.048 1.00 92.88 229 SER A C 1
ATOM 1757 O O . SER A 1 229 ? 7.538 20.902 0.960 1.00 92.88 229 SER A O 1
ATOM 1759 N N . ALA A 1 230 ? 9.422 21.992 1.526 1.00 94.25 230 ALA A N 1
ATOM 1760 C CA . ALA A 1 230 ? 8.742 23.237 1.891 1.00 94.25 230 ALA A CA 1
ATOM 1761 C C . ALA A 1 230 ? 7.998 23.871 0.698 1.00 94.25 230 ALA A C 1
ATOM 1763 O O . ALA A 1 230 ? 6.947 24.477 0.883 1.00 94.25 230 ALA A O 1
ATOM 1764 N N . ALA A 1 231 ? 8.506 23.692 -0.528 1.00 94.56 231 ALA A N 1
ATOM 1765 C CA . ALA A 1 231 ? 7.871 24.184 -1.751 1.00 94.56 231 ALA A CA 1
ATOM 1766 C C . ALA A 1 231 ? 6.613 23.383 -2.135 1.00 94.56 231 ALA A C 1
ATOM 1768 O O . ALA A 1 231 ? 5.676 23.943 -2.702 1.00 94.56 231 ALA A O 1
ATOM 1769 N N . ALA A 1 232 ? 6.547 22.096 -1.780 1.00 94.50 232 ALA A N 1
ATOM 1770 C CA . ALA A 1 232 ? 5.367 21.270 -2.011 1.00 94.50 232 ALA A CA 1
ATOM 1771 C C . ALA A 1 232 ? 4.204 21.615 -1.064 1.00 94.50 232 ALA A C 1
ATOM 1773 O O . ALA A 1 232 ? 3.050 21.516 -1.472 1.00 94.50 232 ALA A O 1
ATOM 1774 N N . GLN A 1 233 ? 4.476 22.062 0.168 1.00 96.25 233 GLN A N 1
ATOM 1775 C CA . GLN A 1 233 ? 3.447 22.374 1.176 1.00 96.25 233 GLN A CA 1
ATOM 1776 C C . GLN A 1 233 ? 2.319 23.302 0.684 1.00 96.25 233 GLN A C 1
ATOM 1778 O O . GLN A 1 233 ? 1.151 22.904 0.760 1.00 96.25 233 GLN A O 1
ATOM 1783 N N . PRO A 1 234 ? 2.601 24.500 0.129 1.00 96.88 234 PRO A N 1
ATOM 1784 C CA . PRO A 1 234 ? 1.544 25.374 -0.377 1.00 96.88 234 PRO A CA 1
ATOM 1785 C C . PRO A 1 234 ? 0.789 24.767 -1.568 1.00 96.88 234 PRO A C 1
ATOM 1787 O O . PRO A 1 234 ? -0.399 25.031 -1.735 1.00 96.88 234 PRO A O 1
ATOM 1790 N N . LEU A 1 235 ? 1.434 23.919 -2.378 1.00 96.81 235 LEU A N 1
ATOM 1791 C CA . LEU A 1 235 ? 0.787 23.239 -3.507 1.00 96.81 235 LEU A CA 1
ATOM 1792 C C . LEU A 1 235 ? -0.172 22.139 -3.037 1.00 96.81 235 LEU A C 1
ATOM 1794 O O . LEU A 1 235 ? -1.247 21.973 -3.615 1.00 96.81 235 LEU A O 1
ATOM 1798 N N . ILE A 1 236 ? 0.194 21.416 -1.973 1.00 96.25 236 ILE A N 1
ATOM 1799 C CA . ILE A 1 236 ? -0.681 20.438 -1.321 1.00 96.25 236 ILE A CA 1
ATOM 1800 C C . ILE A 1 236 ? -1.929 21.146 -0.788 1.00 96.25 236 ILE A C 1
ATOM 1802 O O . ILE A 1 236 ? -3.046 20.725 -1.092 1.00 96.25 236 ILE A O 1
ATOM 1806 N N . MET A 1 237 ? -1.743 22.246 -0.052 1.00 95.44 237 MET A N 1
ATOM 1807 C CA . MET A 1 237 ? -2.848 23.062 0.460 1.00 95.44 237 MET A CA 1
ATOM 1808 C C . MET A 1 237 ? -3.759 23.548 -0.664 1.00 95.44 237 MET A C 1
ATOM 1810 O O . MET A 1 237 ? -4.960 23.288 -0.626 1.00 95.44 237 MET A O 1
ATOM 1814 N N . ALA A 1 238 ? -3.184 24.162 -1.701 1.00 94.56 238 ALA A N 1
ATOM 1815 C CA . ALA A 1 238 ? -3.937 24.683 -2.834 1.00 94.56 238 ALA A CA 1
ATOM 1816 C C . ALA A 1 238 ? -4.770 23.594 -3.528 1.00 94.56 238 ALA A C 1
ATOM 1818 O O . ALA A 1 238 ? -5.938 23.815 -3.843 1.00 94.56 238 ALA A O 1
ATOM 1819 N N . PHE A 1 239 ? -4.210 22.397 -3.734 1.00 94.75 239 PHE A N 1
ATOM 1820 C CA . PHE A 1 239 ? -4.960 21.288 -4.324 1.00 94.75 239 PHE A CA 1
ATOM 1821 C C . PHE A 1 239 ? -6.098 20.797 -3.419 1.00 94.75 239 PHE A C 1
ATOM 1823 O O . PHE A 1 239 ? -7.205 20.564 -3.908 1.00 94.75 239 PHE A O 1
ATOM 1830 N N . LEU A 1 240 ? -5.855 20.641 -2.113 1.00 94.06 240 LEU A N 1
ATOM 1831 C CA . LEU A 1 240 ? -6.880 20.195 -1.164 1.00 94.06 240 LEU A CA 1
ATOM 1832 C C . LEU A 1 240 ? -8.021 21.216 -1.030 1.00 94.06 240 LEU A C 1
ATOM 1834 O O . LEU A 1 240 ? -9.188 20.827 -0.968 1.00 94.06 240 LEU A O 1
ATOM 1838 N N . GLU A 1 241 ? -7.708 22.511 -1.035 1.00 93.56 241 GLU A N 1
ATOM 1839 C CA . GLU A 1 241 ? -8.701 23.589 -1.053 1.00 93.56 241 GLU A CA 1
ATOM 1840 C C . GLU A 1 241 ? -9.514 23.584 -2.351 1.00 93.56 241 GLU A C 1
ATOM 1842 O O . GLU A 1 241 ? -10.744 23.605 -2.308 1.00 93.56 241 GLU A O 1
ATOM 1847 N N . GLU A 1 242 ? -8.852 23.490 -3.509 1.00 93.44 242 GLU A N 1
ATOM 1848 C CA . GLU A 1 242 ? -9.519 23.456 -4.815 1.00 93.44 242 GLU A CA 1
ATOM 1849 C C . GLU A 1 242 ? -10.425 22.228 -4.964 1.00 93.44 242 GLU A C 1
ATOM 1851 O O . GLU A 1 242 ? -11.528 22.310 -5.508 1.00 93.44 242 GLU A O 1
ATOM 1856 N N . LYS A 1 243 ? -9.991 21.076 -4.439 1.00 89.44 243 LYS A N 1
ATOM 1857 C CA . LYS A 1 243 ? -10.787 19.847 -4.426 1.00 89.44 243 LYS A CA 1
ATOM 1858 C C . LYS A 1 243 ? -12.099 20.033 -3.657 1.00 89.44 243 LYS A C 1
ATOM 1860 O O . LYS A 1 243 ? -13.133 19.562 -4.137 1.00 89.44 243 LYS A O 1
ATOM 1865 N N . ASN A 1 244 ? -12.042 20.707 -2.507 1.00 89.50 244 ASN A N 1
ATOM 1866 C CA . ASN A 1 244 ? -13.167 20.878 -1.584 1.00 89.50 244 ASN A CA 1
ATOM 1867 C C . ASN A 1 244 ? -14.039 22.106 -1.892 1.00 89.50 244 ASN A C 1
ATOM 1869 O O . ASN A 1 244 ? -15.143 22.225 -1.362 1.00 89.50 244 ASN A O 1
ATOM 1873 N N . ARG A 1 245 ? -13.583 23.012 -2.763 1.00 89.69 245 ARG A N 1
ATOM 1874 C CA . ARG A 1 245 ? -14.343 24.199 -3.163 1.00 89.69 245 ARG A CA 1
ATOM 1875 C C . ARG A 1 245 ? -15.533 23.820 -4.053 1.00 89.69 245 ARG A C 1
ATOM 1877 O O . ARG A 1 245 ? -15.369 23.354 -5.185 1.00 89.69 245 ARG A O 1
ATOM 1884 N N . GLY A 1 246 ? -16.747 24.070 -3.560 1.00 83.56 246 GLY A N 1
ATOM 1885 C CA . GLY A 1 246 ? -17.972 23.966 -4.357 1.00 83.56 246 GLY A CA 1
ATOM 1886 C C . GLY A 1 246 ? -17.915 24.893 -5.578 1.00 83.56 246 GLY A C 1
ATOM 1887 O O . GLY A 1 246 ? -17.538 26.054 -5.452 1.00 83.56 246 GLY A O 1
ATOM 1888 N N . GLY A 1 247 ? -18.242 24.377 -6.766 1.00 82.88 247 GLY A N 1
ATOM 1889 C CA . GLY A 1 247 ? -18.201 25.141 -8.023 1.00 82.88 247 GLY A CA 1
ATOM 1890 C C . GLY A 1 247 ? -16.827 25.238 -8.702 1.00 82.88 247 GLY A C 1
ATOM 1891 O O . GLY A 1 247 ? -16.719 25.861 -9.754 1.00 82.88 247 GLY A O 1
ATOM 1892 N N . SER A 1 248 ? -15.782 24.609 -8.152 1.00 87.06 248 SER A N 1
ATOM 1893 C CA . SER A 1 248 ? -14.470 24.528 -8.806 1.00 87.06 248 SER A CA 1
ATOM 1894 C C . SER A 1 248 ? -14.535 23.769 -10.140 1.00 87.06 248 SER A C 1
ATOM 1896 O O . SER A 1 248 ? -15.068 22.654 -10.208 1.00 87.06 248 SER A O 1
ATOM 1898 N N . SER A 1 249 ? -13.960 24.356 -11.196 1.00 91.31 249 SER A N 1
ATOM 1899 C CA . SER A 1 249 ? -13.900 23.735 -12.520 1.00 91.31 249 SER A CA 1
ATOM 1900 C C . SER A 1 249 ? -12.899 22.575 -12.557 1.00 91.31 249 SER A C 1
ATOM 1902 O O . SER A 1 249 ? -11.898 22.552 -11.836 1.00 91.31 249 SER A O 1
ATOM 1904 N N . ALA A 1 250 ? -13.131 21.604 -13.447 1.00 90.44 250 ALA A N 1
ATOM 1905 C CA . ALA A 1 250 ? -12.182 20.512 -13.673 1.00 90.44 250 ALA A CA 1
ATOM 1906 C C . ALA A 1 250 ? -10.792 21.035 -14.082 1.00 90.44 250 ALA A C 1
ATOM 1908 O O . ALA A 1 250 ? -9.773 20.488 -13.665 1.00 90.44 250 ALA A O 1
ATOM 1909 N N . GLU A 1 251 ? -10.750 22.131 -14.842 1.00 92.50 251 GLU A N 1
ATOM 1910 C CA . GLU A 1 251 ? -9.514 22.790 -15.256 1.00 92.50 251 GLU A CA 1
ATOM 1911 C C . GLU A 1 251 ? -8.709 23.322 -14.060 1.00 92.50 251 GLU A C 1
ATOM 1913 O O . GLU A 1 251 ? -7.504 23.087 -13.987 1.00 92.50 251 GLU A O 1
ATOM 1918 N N . ALA A 1 252 ? -9.359 23.987 -13.097 1.00 92.06 252 ALA A N 1
ATOM 1919 C CA . ALA A 1 252 ? -8.690 24.511 -11.906 1.00 92.06 252 ALA A CA 1
ATOM 1920 C C . ALA A 1 252 ? -8.073 23.380 -11.065 1.00 92.06 252 ALA A C 1
ATOM 1922 O O . ALA A 1 252 ? -6.898 23.443 -10.695 1.00 92.06 252 ALA A O 1
ATOM 1923 N N . LYS A 1 253 ? -8.826 22.291 -10.856 1.00 91.19 253 LYS A N 1
ATOM 1924 C CA . LYS A 1 253 ? -8.342 21.096 -10.143 1.00 91.19 253 LYS A CA 1
ATOM 1925 C C . LYS A 1 253 ? -7.158 20.447 -10.856 1.00 91.19 253 LYS A C 1
ATOM 1927 O O . LYS A 1 253 ? -6.177 20.082 -10.209 1.00 91.19 253 LYS A O 1
ATOM 1932 N N . LEU A 1 254 ? -7.221 20.327 -12.184 1.00 91.81 254 LEU A N 1
ATOM 1933 C CA . LEU A 1 254 ? -6.133 19.767 -12.989 1.00 91.81 254 LEU A CA 1
ATOM 1934 C C . LEU A 1 254 ? -4.882 20.649 -12.964 1.00 91.81 254 LEU A C 1
ATOM 1936 O O . LEU A 1 254 ? -3.777 20.112 -12.882 1.00 91.81 254 LEU A O 1
ATOM 1940 N N . LYS A 1 255 ? -5.031 21.978 -12.986 1.00 94.00 255 LYS A N 1
ATOM 1941 C CA . LYS A 1 255 ? -3.912 22.923 -12.848 1.00 94.00 255 LYS A CA 1
ATOM 1942 C C . LYS A 1 255 ? -3.220 22.773 -11.493 1.00 94.00 255 LYS A C 1
ATOM 1944 O O . LYS A 1 255 ? -2.005 22.579 -11.464 1.00 94.00 255 LYS A O 1
ATOM 1949 N N . ALA A 1 256 ? -3.984 22.772 -10.398 1.00 93.56 256 ALA A N 1
ATOM 1950 C CA . ALA A 1 256 ? -3.448 22.582 -9.050 1.00 93.56 256 ALA A CA 1
ATOM 1951 C C . ALA A 1 256 ? -2.737 21.224 -8.903 1.00 93.56 256 ALA A C 1
ATOM 1953 O O . ALA A 1 256 ? -1.600 21.159 -8.436 1.00 93.56 256 ALA A O 1
ATOM 1954 N N . LEU A 1 257 ? -3.360 20.145 -9.393 1.00 92.00 257 LEU A N 1
ATOM 1955 C CA . LEU A 1 257 ? -2.766 18.808 -9.363 1.00 92.00 257 LEU A CA 1
ATOM 1956 C C . LEU A 1 257 ? -1.496 18.713 -10.219 1.00 92.00 257 LEU A C 1
ATOM 1958 O O . LEU A 1 257 ? -0.543 18.044 -9.832 1.00 92.00 257 LEU A O 1
ATOM 1962 N N . THR A 1 258 ? -1.466 19.371 -11.380 1.00 93.31 258 THR A N 1
ATOM 1963 C CA . THR A 1 258 ? -0.298 19.362 -12.272 1.00 93.31 258 THR A CA 1
ATOM 1964 C C . THR A 1 258 ? 0.881 20.094 -11.643 1.00 93.31 258 THR A C 1
ATOM 1966 O O . THR A 1 258 ? 1.994 19.571 -11.678 1.00 93.31 258 THR A O 1
ATOM 1969 N N . ALA A 1 259 ? 0.644 21.258 -11.031 1.00 94.00 259 ALA A N 1
ATOM 1970 C CA . ALA A 1 259 ? 1.680 21.998 -10.315 1.00 94.00 259 ALA A CA 1
ATOM 1971 C C . ALA A 1 259 ? 2.270 21.160 -9.171 1.00 94.00 259 ALA A C 1
ATOM 1973 O O . ALA A 1 259 ? 3.488 21.003 -9.083 1.00 94.00 259 ALA A O 1
ATOM 1974 N N . LEU A 1 260 ? 1.404 20.539 -8.363 1.00 94.62 260 LEU A N 1
ATOM 1975 C CA . LEU A 1 260 ? 1.817 19.632 -7.295 1.00 94.62 260 LEU A CA 1
ATOM 1976 C C . LEU A 1 260 ? 2.622 18.439 -7.831 1.00 94.62 260 LEU A C 1
ATOM 1978 O O . LEU A 1 260 ? 3.698 18.145 -7.317 1.00 94.62 260 LEU A O 1
ATOM 1982 N N . ARG A 1 261 ? 2.149 17.780 -8.898 1.00 92.81 261 ARG A N 1
ATOM 1983 C CA . ARG A 1 261 ? 2.838 16.638 -9.524 1.00 92.81 261 ARG A CA 1
ATOM 1984 C C . ARG A 1 261 ? 4.255 16.998 -9.968 1.00 92.81 261 ARG A C 1
ATOM 1986 O O . ARG A 1 261 ? 5.168 16.202 -9.773 1.00 92.81 261 ARG A O 1
ATOM 1993 N N . VAL A 1 262 ? 4.443 18.169 -10.580 1.00 92.12 262 VAL A N 1
ATOM 1994 C CA . VAL A 1 262 ? 5.761 18.624 -11.051 1.00 92.12 262 VAL A CA 1
ATOM 1995 C C . VAL A 1 262 ? 6.732 18.786 -9.883 1.00 92.12 262 VAL A C 1
ATOM 1997 O O . VAL A 1 262 ? 7.855 18.288 -9.960 1.00 92.12 262 VAL A O 1
ATOM 2000 N N . GLU A 1 263 ? 6.302 19.434 -8.801 1.00 93.19 263 GLU A N 1
ATOM 2001 C CA . GLU A 1 263 ? 7.159 19.653 -7.634 1.00 93.19 263 GLU A CA 1
ATOM 2002 C C . GLU A 1 263 ? 7.489 18.340 -6.915 1.00 93.19 263 GLU A C 1
ATOM 2004 O O . GLU A 1 263 ? 8.656 18.017 -6.703 1.00 93.19 263 GLU A O 1
ATOM 2009 N N . VAL A 1 264 ? 6.481 17.513 -6.627 1.00 91.19 264 VAL A N 1
ATOM 2010 C CA . VAL A 1 264 ? 6.704 16.221 -5.962 1.00 91.19 264 VAL A CA 1
ATOM 2011 C C . VAL A 1 264 ? 7.567 15.298 -6.838 1.00 91.19 264 VAL A C 1
ATOM 2013 O O . VAL A 1 264 ? 8.452 14.612 -6.326 1.00 91.19 264 VAL A O 1
ATOM 2016 N N . GLY A 1 265 ? 7.381 15.312 -8.164 1.00 90.00 265 GLY A N 1
ATOM 2017 C CA . GLY A 1 265 ? 8.200 14.549 -9.111 1.00 90.00 265 GLY A CA 1
ATOM 2018 C C . GLY A 1 265 ? 9.683 14.942 -9.099 1.00 90.00 265 GLY A C 1
ATOM 2019 O O . GLY A 1 265 ? 10.553 14.071 -9.209 1.00 90.00 265 GLY A O 1
ATOM 2020 N N . ARG A 1 266 ? 9.997 16.229 -8.890 1.00 88.50 266 ARG A N 1
ATOM 2021 C CA . ARG A 1 266 ? 11.380 16.695 -8.684 1.00 88.50 266 ARG A CA 1
ATOM 2022 C C . ARG A 1 266 ? 11.983 16.113 -7.410 1.00 88.50 266 ARG A C 1
ATOM 2024 O O . ARG A 1 266 ? 13.076 15.550 -7.471 1.00 88.50 266 ARG A O 1
ATOM 2031 N N . CYS A 1 267 ? 11.258 16.167 -6.292 1.00 88.31 267 CYS A N 1
ATOM 2032 C CA . CYS A 1 267 ? 11.713 15.594 -5.022 1.00 88.31 267 CYS A CA 1
ATOM 2033 C C . CYS A 1 267 ? 11.967 14.082 -5.132 1.00 88.31 267 CYS A C 1
ATOM 2035 O O . CYS A 1 267 ? 12.993 13.585 -4.675 1.00 88.31 267 CYS A O 1
ATOM 2037 N N . VAL A 1 268 ? 11.068 13.349 -5.798 1.00 89.38 268 VAL A N 1
ATOM 2038 C CA . VAL A 1 268 ? 11.206 11.898 -6.006 1.00 89.38 268 VAL A CA 1
ATOM 2039 C C . VAL A 1 268 ? 12.412 11.547 -6.879 1.00 89.38 268 VAL A C 1
ATOM 2041 O O . VAL A 1 268 ? 13.024 10.497 -6.683 1.00 89.38 268 VAL A O 1
ATOM 2044 N N . SER A 1 269 ? 12.761 12.386 -7.851 1.00 83.94 269 SER A N 1
ATOM 2045 C CA . SER A 1 269 ? 13.891 12.118 -8.750 1.00 83.94 269 SER A CA 1
ATOM 2046 C C . SER A 1 269 ? 15.245 12.364 -8.078 1.00 83.94 269 SER A C 1
ATOM 2048 O O . SER A 1 269 ? 16.209 11.679 -8.403 1.00 83.94 269 SER A O 1
ATOM 2050 N N . ALA A 1 270 ? 15.312 13.307 -7.133 1.00 79.50 270 ALA A N 1
ATOM 2051 C CA . ALA A 1 270 ? 16.547 13.705 -6.453 1.00 79.50 270 ALA A CA 1
ATOM 2052 C C . ALA A 1 270 ? 16.808 12.975 -5.119 1.00 79.50 270 ALA A C 1
ATOM 2054 O O . ALA A 1 270 ? 17.936 12.987 -4.631 1.00 79.50 270 ALA A O 1
ATOM 2055 N N . GLY A 1 271 ? 15.780 12.378 -4.506 1.00 78.31 271 GLY A N 1
ATOM 2056 C CA . GLY A 1 271 ? 15.876 11.766 -3.178 1.00 78.31 271 GLY A CA 1
ATOM 2057 C C . GLY A 1 271 ? 16.464 10.344 -3.159 1.00 78.31 271 GLY A C 1
ATOM 2058 O O . GLY A 1 271 ? 16.341 9.610 -4.148 1.00 78.31 271 GLY A O 1
ATOM 2059 N N . PRO A 1 272 ? 17.065 9.917 -2.030 1.00 87.56 272 PRO A N 1
ATOM 2060 C CA . PRO A 1 272 ? 17.514 8.538 -1.835 1.00 87.56 272 PRO A CA 1
ATOM 2061 C C . PRO A 1 272 ? 16.334 7.555 -1.823 1.00 87.56 272 PRO A C 1
ATOM 2063 O O . PRO A 1 272 ? 15.183 7.930 -1.612 1.00 87.56 272 PRO A O 1
ATOM 2066 N N . HIS A 1 273 ? 16.604 6.267 -2.053 1.00 90.12 273 HIS A N 1
ATOM 2067 C CA . HIS A 1 273 ? 15.586 5.228 -1.888 1.00 90.12 273 HIS A CA 1
ATOM 2068 C C . HIS A 1 273 ? 15.277 5.024 -0.398 1.00 90.12 273 HIS A C 1
ATOM 2070 O O . HIS A 1 273 ? 16.003 4.314 0.295 1.00 90.12 273 HIS A O 1
ATOM 2076 N N . ASP A 1 274 ? 14.210 5.658 0.082 1.00 91.69 274 ASP A N 1
ATOM 2077 C CA . ASP A 1 274 ? 13.747 5.579 1.465 1.00 91.69 274 ASP A CA 1
ATOM 2078 C C . ASP A 1 274 ? 12.214 5.701 1.573 1.00 91.69 274 ASP A C 1
ATOM 2080 O O . ASP A 1 274 ? 11.482 5.764 0.575 1.00 91.69 274 ASP A O 1
ATOM 2084 N N . GLU A 1 275 ? 11.711 5.697 2.807 1.00 92.38 275 GLU A N 1
ATOM 2085 C CA . GLU A 1 275 ? 10.281 5.823 3.087 1.00 92.38 275 GLU A CA 1
ATOM 2086 C C . GLU A 1 275 ? 9.690 7.190 2.702 1.00 92.38 275 GLU A C 1
ATOM 2088 O O . GLU A 1 275 ? 8.527 7.256 2.300 1.00 92.38 275 GLU A O 1
ATOM 2093 N N . GLY A 1 276 ? 10.475 8.271 2.770 1.00 91.44 276 GLY A N 1
ATOM 2094 C CA . GLY A 1 276 ? 10.042 9.609 2.358 1.00 91.44 276 GLY A CA 1
ATOM 2095 C C . GLY A 1 276 ? 9.798 9.660 0.853 1.00 91.44 276 GLY A C 1
ATOM 2096 O O . GLY A 1 276 ? 8.763 10.146 0.388 1.00 91.44 276 GLY A O 1
ATOM 2097 N N . ARG A 1 277 ? 10.691 9.037 0.076 1.00 92.12 277 ARG A N 1
ATOM 2098 C CA . ARG A 1 277 ? 10.517 8.847 -1.365 1.00 92.12 277 ARG A CA 1
ATOM 2099 C C . ARG A 1 277 ? 9.302 7.979 -1.683 1.00 92.12 277 ARG A C 1
ATOM 2101 O O . ARG A 1 277 ? 8.580 8.300 -2.630 1.00 92.12 277 ARG A O 1
ATOM 2108 N N . GLN A 1 278 ? 9.030 6.932 -0.894 1.00 93.69 278 GLN A N 1
ATOM 2109 C CA . GLN A 1 278 ? 7.798 6.145 -1.037 1.00 93.69 278 GLN A CA 1
ATOM 2110 C C . GLN A 1 278 ? 6.560 7.030 -0.868 1.00 93.69 278 GLN A C 1
ATOM 2112 O O . GLN A 1 278 ? 5.707 7.075 -1.754 1.00 93.69 278 GLN A O 1
ATOM 2117 N N . ARG A 1 279 ? 6.470 7.772 0.245 1.00 92.31 279 ARG A N 1
ATOM 2118 C CA . ARG A 1 279 ? 5.325 8.648 0.535 1.00 92.31 279 ARG A CA 1
ATOM 2119 C C . ARG A 1 279 ? 5.122 9.687 -0.563 1.00 92.31 279 ARG A C 1
ATOM 2121 O O . ARG A 1 279 ? 4.006 9.837 -1.060 1.00 92.31 279 ARG A O 1
ATOM 2128 N N . ALA A 1 280 ? 6.196 10.331 -1.014 1.00 91.12 280 ALA A N 1
ATOM 2129 C CA . ALA A 1 280 ? 6.150 11.309 -2.097 1.00 91.12 280 ALA A CA 1
ATOM 2130 C C . ALA A 1 280 ? 5.598 10.706 -3.405 1.00 91.12 280 ALA A C 1
ATOM 2132 O O . ALA A 1 280 ? 4.707 11.281 -4.032 1.00 91.12 280 ALA A O 1
ATOM 2133 N N . ARG A 1 281 ? 6.047 9.504 -3.794 1.00 90.50 281 ARG A N 1
ATOM 2134 C CA . ARG A 1 281 ? 5.523 8.777 -4.970 1.00 90.50 281 ARG A CA 1
ATOM 2135 C C . ARG A 1 281 ? 4.024 8.520 -4.866 1.00 90.50 281 ARG A C 1
ATOM 2137 O O . ARG A 1 281 ? 3.287 8.734 -5.829 1.00 90.50 281 ARG A O 1
ATOM 2144 N N . LEU A 1 282 ? 3.570 8.090 -3.693 1.00 87.75 282 LEU A N 1
ATOM 2145 C CA . LEU A 1 282 ? 2.167 7.770 -3.437 1.00 87.75 282 LEU A CA 1
ATOM 2146 C C . LEU A 1 282 ? 1.277 9.019 -3.369 1.00 87.75 282 LEU A C 1
ATOM 2148 O O . LEU A 1 282 ? 0.104 8.935 -3.744 1.00 87.75 282 LEU A O 1
ATOM 2152 N N . GLY A 1 283 ? 1.827 10.151 -2.922 1.00 78.50 283 GLY A N 1
ATOM 2153 C CA . GLY A 1 283 ? 1.158 11.449 -2.805 1.00 78.50 283 GLY A CA 1
ATOM 2154 C C . GLY A 1 283 ? 1.152 12.298 -4.079 1.00 78.50 283 GLY A C 1
ATOM 2155 O O . GLY A 1 283 ? 0.726 13.443 -4.037 1.00 78.50 283 GLY A O 1
ATOM 2156 N N . GLY A 1 284 ? 1.598 11.770 -5.221 1.00 67.25 284 GLY A N 1
ATOM 2157 C CA . GLY A 1 284 ? 1.521 12.479 -6.505 1.00 67.25 284 GLY A CA 1
ATOM 2158 C C . GLY A 1 284 ? 2.842 12.609 -7.258 1.00 67.25 284 GLY A C 1
ATOM 2159 O O . GLY A 1 284 ? 2.839 13.173 -8.345 1.00 67.25 284 GLY A O 1
ATOM 2160 N N . GLY A 1 285 ? 3.940 12.062 -6.732 1.00 57.28 285 GLY A N 1
ATOM 2161 C CA . GLY A 1 285 ? 5.290 12.119 -7.306 1.00 57.28 285 GLY A CA 1
ATOM 2162 C C . GLY A 1 285 ? 5.597 11.134 -8.428 1.00 57.28 285 GLY A C 1
ATOM 2163 O O . GLY A 1 285 ? 6.724 10.658 -8.521 1.00 57.28 285 GLY A O 1
ATOM 2164 N N . GLY A 1 286 ? 4.613 10.797 -9.254 1.00 45.94 286 GLY A N 1
ATOM 2165 C CA . GLY A 1 286 ? 4.810 9.992 -10.461 1.00 45.94 286 GLY A CA 1
ATOM 2166 C C . GLY A 1 286 ? 4.078 10.596 -11.635 1.00 45.94 286 GLY A C 1
ATOM 2167 O O . GLY A 1 286 ? 3.244 11.505 -11.416 1.00 45.94 286 GLY A O 1
#

Foldseek 3Di:
DDDPPDDDPPDDDDDDDDLQLVLLVVQLVVAQFPLSNLVLLLCCQPPPVSVVSSVADLQEGDLVNLLSLLVSLVCQLVCVRPHDFPVFQDAQLSQLVSLLSNLVSLVNHDDDPSNVVSSLSNLLSGFANAPQRNPPHHLCLLVVLLPDPQDDPVLSCLSVPVAVRCNRRGDGSVNLVSLVVSLVVCVVDPGDPVSNVSSVVSSVSVCNRSSVDDLLVLLVVCLVVCPDHVVLNVLSVLLVCLVPDPPRDPVSNVVSLVVNQVVLLVSLVPDDSHSRNSSSSSNRND

Radius of gyration: 21.36 Å; chains: 1; bounding box: 46×48×71 Å

Secondary structure (DSSP, 8-state):
--------------PPPPHHHHHHHHHHHT--SHHHHHHHHHHHHH-HHHHHHTT--TTS--HHHHHHHHHHHHHHHTTSS-----SS-B-HHHHHHHHHHHHHHHTTSPP-TTTHHHHHHHGGGSPP--HHHHSSS--THHHHHHT-TTS-HHHHHHIIIIIIHHHHHH--THHHHHHHHHHHHHHHTT--HHHHHHHHHHHHHHHHHTT---HHHHHHHHHHHT-S-TTHHHHHHHHHHHHHSTT--HHHHHHHHHHHHHHHHHHHHHS-SSHHHHHHHHTT--

pLDDT: mean 90.49, std 11.52, range [37.47, 98.25]